Protein AF-A0A7Y6AH83-F1 (afdb_monomer)

Nearest PDB structures (foldseek):
  5dbk-assembly1_B  TM=4.586E-01  e=6.523E-02  Bacillus thuringiensis Bt407
  6hix-assembly1_BE  TM=4.556E-01  e=1.078E-01  Trypanosoma brucei brucei
  4gpk-assembly2_H  TM=5.678E-01  e=6.256E-01  Bacillus thuringiensis serovar thuringiensis
  7som-assembly1_I  TM=4.830E-01  e=4.401E-01  Chlamydomonas reinhardtii
  2yq8-assembly1_A  TM=4.696E-01  e=8.042E-01  Homo sapiens

Radius of gyration: 18.3 Å; Cα contacts (8 Å, |Δi|>4): 350; chains: 1; bounding box: 42×38×53 Å

Solvent-accessible surface area (backbone atoms only — not comparable to full-atom values): 12303 Å² total; per-residue (Å²): 103,47,40,75,46,76,46,78,46,45,31,52,77,78,66,52,72,47,80,44,61,34,73,75,45,68,47,55,78,59,40,34,32,68,86,70,46,73,29,28,50,72,64,62,67,72,67,38,57,48,50,56,39,91,82,42,39,56,27,33,42,79,75,55,44,76,41,90,66,56,69,74,40,45,47,48,28,59,74,64,36,23,60,52,44,72,77,42,78,72,50,66,32,50,35,24,45,44,24,18,54,45,35,53,62,67,64,52,61,40,49,63,30,13,51,24,22,41,51,20,15,54,44,42,70,69,42,96,57,80,67,55,95,92,53,72,52,33,55,56,24,34,54,54,13,39,60,24,42,53,58,33,57,71,72,39,75,81,74,53,78,87,49,41,65,53,42,34,46,45,12,52,40,29,43,74,63,74,35,57,72,63,12,42,55,28,18,51,50,28,34,60,73,26,56,96,38,80,91,32,44,65,58,26,51,50,27,51,37,54,61,76,62,67,67,67,58,55,69,84,87,55,77,82,79,132

pLDDT: mean 92.32, std 9.41, range [40.56, 98.69]

Secondary structure (DSSP, 8-state):
--EEEEEEEE-TTT--EEEEEEEEE---TT-BBTT--B--SSS-GGGGS-EE-TTT--EE-GGGGGSPPPHHHHHHIIIIIHHHHHHSPPPHHHHHHHHHHHHHHTT--HHHHHHHHHHHHHHHHH-SSPPPTTPPPHHHHHHHHHHHHHHHHHHSSSPPGGGHHHHHHHHHHHHHHT-HHHHHHHHHHHHHHTTT-GGGHHHHHHHHHHHHS--SB--TTS----

Sequence (226 aa):
MTRPGTSTLNCPCCGRTFNTRVLYSTNNLGGTTTEFRPVAAGEQPTRYRVHSCPDCGYSGSEADFGKSVPAHVTSLVAERITPLIREQKPSAAQRFEFAAWIAERWNEVPRRVGDCYLQAAWIQDASRSEPSAGERSATDYRRLALNWYIKAVDRELPLPDESLTLVYLIGELHRRTGDPTTAELWFNRTITAADGNPNLAQLASLARQQRDAPEEFIPRTSRQWP

Foldseek 3Di:
DWDKDKDWFQALLPRDIDIAIATPDFDQVVAAWLLRQRATDPDGRLLRQKDADLQQGQIDGRVVRPDHADPQLSCCSNPPVRVVSVVDPDDSLVSLVNHLVSCVSVVHQLQSSLVSLQSSLVSQVPDPDDDDVPDDHSLVSLVRSLVSLVVNQVVCPVDDPVNLSSLLSNLVSCVVNPNLPVSLVSLVVSLVVCPPPPVCVLVNVSSVCCNPPNDGHRDPPDDDDD

Mean predicted aligned error: 4.5 Å

Structure (mmCIF, N/CA/C/O backbone):
data_AF-A0A7Y6AH83-F1
#
_entry.id   AF-A0A7Y6AH83-F1
#
loop_
_atom_site.group_PDB
_atom_site.id
_atom_site.type_symbol
_atom_site.label_atom_id
_atom_site.label_alt_id
_atom_site.label_comp_id
_atom_site.label_asym_id
_atom_site.label_entity_id
_atom_site.label_seq_id
_atom_site.pdbx_PDB_ins_code
_atom_site.Cartn_x
_atom_site.Cartn_y
_atom_site.Cartn_z
_atom_site.occupancy
_atom_site.B_iso_or_equiv
_atom_site.auth_seq_id
_atom_site.auth_comp_id
_atom_site.auth_asym_id
_atom_site.auth_atom_id
_atom_site.pdbx_PDB_model_num
ATOM 1 N N . MET A 1 1 ? -10.225 21.957 -5.950 1.00 75.44 1 MET A N 1
ATOM 2 C CA . MET A 1 1 ? -9.679 21.836 -4.578 1.00 75.44 1 MET A CA 1
ATOM 3 C C . MET A 1 1 ? -10.281 20.609 -3.919 1.00 75.44 1 MET A C 1
ATOM 5 O O . MET A 1 1 ? -11.433 20.305 -4.206 1.00 75.44 1 MET A O 1
ATOM 9 N N . THR A 1 2 ? -9.520 19.913 -3.076 1.00 82.19 2 THR A N 1
ATOM 10 C CA . THR A 1 2 ? -9.999 18.756 -2.301 1.00 82.19 2 THR A CA 1
ATOM 11 C C . THR A 1 2 ? -11.057 19.189 -1.288 1.00 82.19 2 THR A C 1
ATOM 13 O O . THR A 1 2 ? -10.821 20.121 -0.524 1.00 82.19 2 THR A O 1
ATOM 16 N N . ARG A 1 3 ? -12.225 18.534 -1.296 1.00 84.94 3 ARG A N 1
ATOM 17 C CA . ARG A 1 3 ? -13.338 18.796 -0.375 1.00 84.94 3 ARG A CA 1
ATOM 18 C C . ARG A 1 3 ? -13.611 17.558 0.484 1.00 84.94 3 ARG A C 1
ATOM 20 O O . ARG A 1 3 ? -14.222 16.602 -0.003 1.00 84.94 3 ARG A O 1
ATOM 27 N N . PRO A 1 4 ? -13.148 17.549 1.741 1.00 85.00 4 PRO A N 1
ATOM 28 C CA . PRO A 1 4 ? -13.483 16.496 2.687 1.00 85.00 4 PRO A CA 1
ATOM 29 C C . PRO A 1 4 ? -14.903 16.679 3.239 1.00 85.00 4 PRO A C 1
ATOM 31 O O . PRO A 1 4 ? -15.344 17.800 3.485 1.00 85.00 4 PRO A O 1
ATOM 34 N N . GLY A 1 5 ? -15.586 15.563 3.462 1.00 89.81 5 GLY A N 1
ATOM 35 C CA . GLY A 1 5 ? -16.882 15.461 4.122 1.00 89.81 5 GLY A CA 1
ATOM 36 C C . GLY A 1 5 ? -16.813 14.625 5.397 1.00 89.81 5 GLY A C 1
ATOM 37 O O . GLY A 1 5 ? -15.722 14.315 5.888 1.00 89.81 5 GLY A O 1
ATOM 38 N N . THR A 1 6 ? -17.979 14.223 5.899 1.00 92.50 6 THR A N 1
ATOM 39 C CA . THR A 1 6 ? -18.120 13.341 7.065 1.00 92.50 6 THR A CA 1
ATOM 40 C C . THR A 1 6 ? -19.065 12.198 6.713 1.00 92.50 6 THR A C 1
ATOM 42 O O . THR A 1 6 ? -20.109 12.440 6.120 1.00 92.50 6 THR A O 1
ATOM 45 N N . SER A 1 7 ? -18.707 10.974 7.095 1.00 93.38 7 SER A N 1
ATOM 46 C CA . SER A 1 7 ? -19.560 9.783 7.005 1.00 93.38 7 SER A CA 1
ATOM 47 C C . SER A 1 7 ? -19.631 9.108 8.375 1.00 93.38 7 SER A C 1
ATOM 49 O O . SER A 1 7 ? -18.716 9.256 9.195 1.00 93.38 7 SER A O 1
ATOM 51 N N . THR A 1 8 ? -20.716 8.384 8.634 1.00 97.06 8 THR A N 1
ATOM 52 C CA . THR A 1 8 ? -20.901 7.591 9.852 1.00 97.06 8 THR A CA 1
ATOM 53 C C . THR A 1 8 ? -20.707 6.122 9.508 1.00 97.06 8 THR A C 1
ATOM 55 O O . THR A 1 8 ? -21.412 5.588 8.659 1.00 97.06 8 THR A O 1
ATOM 58 N N . LEU A 1 9 ? -19.766 5.465 10.185 1.00 97.00 9 LEU A N 1
ATOM 59 C CA . LEU A 1 9 ? -19.448 4.053 9.983 1.00 97.00 9 LEU A CA 1
ATOM 60 C C . LEU A 1 9 ? -19.749 3.250 11.241 1.00 97.00 9 LEU A C 1
ATOM 62 O O . LEU A 1 9 ? -19.571 3.734 12.361 1.00 97.00 9 LEU A O 1
ATOM 66 N N . ASN A 1 10 ? -20.155 1.998 11.047 1.00 97.81 10 ASN A N 1
ATOM 67 C CA . ASN A 1 10 ? -20.251 1.012 12.113 1.00 97.81 10 ASN A CA 1
ATOM 68 C C . ASN A 1 10 ? -19.060 0.056 12.015 1.00 97.81 10 ASN A C 1
ATOM 70 O O . ASN A 1 10 ? -18.811 -0.522 10.963 1.00 97.81 10 ASN A O 1
ATOM 74 N N . CYS A 1 11 ? -18.287 -0.079 13.090 1.00 97.69 11 CYS A N 1
ATOM 75 C CA . CYS A 1 11 ? -17.134 -0.962 13.113 1.00 97.69 11 CYS A CA 1
ATOM 76 C C . CYS A 1 11 ? -17.576 -2.431 13.096 1.00 97.69 11 CYS A C 1
ATOM 78 O O . CYS A 1 11 ? -18.176 -2.887 14.071 1.00 97.69 11 CYS A O 1
ATOM 80 N N . PRO A 1 12 ? -17.189 -3.220 12.083 1.00 96.69 12 PRO A N 1
ATOM 81 C CA . PRO A 1 12 ? -17.601 -4.617 12.006 1.00 96.69 12 PRO A CA 1
ATOM 82 C C . PRO A 1 12 ? -16.838 -5.530 12.984 1.00 96.69 12 PRO A C 1
ATOM 84 O O . PRO A 1 12 ? -17.181 -6.698 13.130 1.00 96.69 12 PRO A O 1
ATOM 87 N N . CYS A 1 13 ? -15.807 -5.011 13.663 1.00 96.12 13 CYS A N 1
ATOM 88 C CA . CYS A 1 13 ? -15.030 -5.750 14.657 1.00 96.12 13 CYS A CA 1
ATOM 89 C C . CYS A 1 13 ? -15.599 -5.623 16.081 1.00 96.12 13 CYS A C 1
ATOM 91 O O . CYS A 1 13 ? -15.581 -6.596 16.826 1.00 96.12 13 CYS A O 1
ATOM 93 N N . CYS A 1 14 ? -16.066 -4.435 16.485 1.00 96.25 14 CYS A N 1
ATOM 94 C CA . CYS A 1 14 ? -16.530 -4.185 17.859 1.00 96.25 14 CYS A CA 1
ATOM 95 C C . CYS A 1 14 ? -17.931 -3.558 17.962 1.00 96.25 14 CYS A C 1
ATOM 97 O O . CYS A 1 14 ? -18.388 -3.278 19.066 1.00 96.25 14 CYS A O 1
ATOM 99 N N . GLY A 1 15 ? -18.605 -3.290 16.839 1.00 96.25 15 GLY A N 1
ATOM 100 C CA . GLY A 1 15 ? -19.949 -2.697 16.796 1.00 96.25 15 GLY A CA 1
ATOM 101 C C . GLY A 1 15 ? -20.012 -1.197 17.108 1.00 96.25 15 GLY A C 1
ATOM 102 O O . GLY A 1 15 ? -21.097 -0.614 17.154 1.00 96.25 15 GLY A O 1
ATOM 103 N N . ARG A 1 16 ? -18.868 -0.538 17.339 1.00 97.06 16 ARG A N 1
ATOM 104 C CA . ARG A 1 16 ? -18.839 0.903 17.608 1.00 97.06 16 ARG A CA 1
ATOM 105 C C . ARG A 1 16 ? -19.264 1.685 16.370 1.00 97.06 16 ARG A C 1
ATOM 107 O O . ARG A 1 16 ? -18.606 1.612 15.334 1.00 97.06 16 ARG A O 1
ATOM 114 N N . THR A 1 17 ? -20.273 2.536 16.523 1.00 97.88 17 THR A N 1
ATOM 115 C CA . THR A 1 17 ? -20.602 3.572 15.536 1.00 97.88 17 THR A CA 1
ATOM 116 C C . THR A 1 17 ? -19.756 4.826 15.773 1.00 97.88 17 THR A C 1
ATOM 118 O O . THR A 1 17 ? -19.620 5.289 16.912 1.00 97.88 17 THR A O 1
ATOM 121 N N . PHE A 1 18 ? -19.158 5.373 14.713 1.00 97.12 18 PHE A N 1
ATOM 122 C CA . PHE A 1 18 ? -18.297 6.554 14.786 1.00 97.12 18 PHE A CA 1
ATOM 123 C C . PHE A 1 18 ? -18.338 7.390 13.500 1.00 97.12 18 PHE A C 1
ATOM 125 O O . PHE A 1 18 ? -18.627 6.891 12.416 1.00 97.12 18 PHE A O 1
ATOM 132 N N . ASN A 1 19 ? -18.008 8.678 13.628 1.00 96.38 19 ASN A N 1
ATOM 133 C CA . ASN A 1 19 ? -17.890 9.590 12.493 1.00 96.38 19 ASN A CA 1
ATOM 134 C C . ASN A 1 19 ? -16.449 9.622 11.978 1.00 96.38 19 ASN A C 1
ATOM 136 O O . ASN A 1 19 ? -15.501 9.738 12.757 1.00 96.38 19 ASN A O 1
ATOM 140 N N . THR A 1 20 ? -16.288 9.571 10.661 1.00 94.38 20 THR A N 1
ATOM 141 C CA . THR A 1 20 ? -14.997 9.655 9.975 1.00 94.38 20 THR A CA 1
ATOM 142 C C . THR A 1 20 ? -15.037 10.717 8.884 1.00 94.38 20 THR A C 1
ATOM 144 O O . THR A 1 20 ? -16.104 11.082 8.393 1.00 94.38 20 THR A O 1
ATOM 147 N N . ARG A 1 21 ? -13.864 11.215 8.484 1.00 92.62 21 ARG A N 1
ATOM 148 C CA . ARG A 1 21 ? -13.757 12.112 7.330 1.00 92.62 21 ARG A CA 1
ATOM 149 C C . ARG A 1 21 ? -13.642 11.285 6.059 1.00 92.62 21 ARG A C 1
ATOM 151 O O . ARG A 1 21 ? -12.801 10.391 5.988 1.00 92.62 21 ARG A O 1
ATOM 158 N N . VAL A 1 22 ? -14.452 11.633 5.071 1.00 90.62 22 VAL A N 1
ATOM 159 C CA . VAL A 1 22 ? -14.460 11.027 3.733 1.00 90.62 22 VAL A CA 1
ATOM 160 C C . VAL A 1 22 ? -14.119 12.073 2.685 1.00 90.62 22 VAL A C 1
ATOM 162 O O . VAL A 1 22 ? -14.063 13.270 2.975 1.00 90.62 22 VAL A O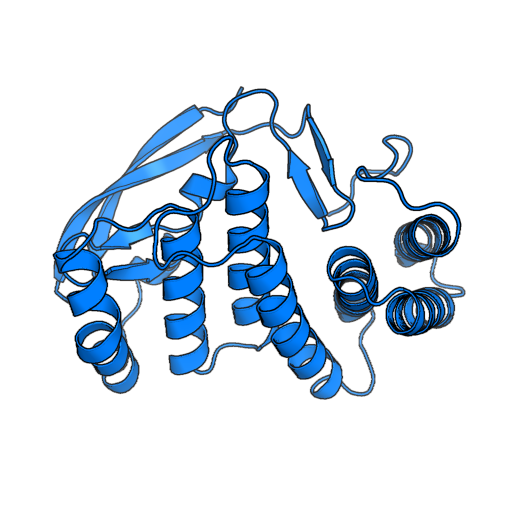 1
ATOM 165 N N . LEU A 1 23 ? -13.876 11.632 1.459 1.00 87.81 23 LEU A N 1
ATOM 166 C CA . LEU A 1 23 ? -13.582 12.509 0.340 1.00 87.81 23 LEU A CA 1
ATOM 167 C C . LEU A 1 23 ? -14.827 12.673 -0.539 1.00 87.81 23 LEU A C 1
ATOM 169 O O . LEU A 1 23 ? -15.268 11.702 -1.138 1.00 87.81 23 LEU A O 1
ATOM 173 N N . TYR A 1 24 ? -15.369 13.888 -0.660 1.00 84.38 24 TYR A N 1
ATOM 174 C CA . TYR A 1 24 ? -16.469 14.155 -1.601 1.00 84.38 24 TYR A CA 1
ATOM 175 C C . TYR A 1 24 ? -15.961 14.479 -3.001 1.00 84.38 24 TYR A C 1
ATOM 177 O O . TYR A 1 24 ? -16.548 14.066 -3.995 1.00 84.38 24 TYR A O 1
ATOM 185 N N . SER A 1 25 ? -14.862 15.226 -3.093 1.00 84.06 25 SER A N 1
ATOM 186 C CA . SER A 1 25 ? -14.193 15.479 -4.366 1.00 84.06 25 SER A CA 1
ATOM 187 C C . SER A 1 25 ? -12.725 15.835 -4.172 1.00 84.06 25 SER A C 1
ATOM 189 O O . SER A 1 25 ? -12.313 16.352 -3.129 1.00 84.06 25 SER A O 1
ATOM 191 N N . THR A 1 26 ? -11.912 15.564 -5.191 1.00 87.06 26 THR A N 1
ATOM 192 C CA . THR A 1 26 ? -10.500 15.953 -5.237 1.00 87.06 26 THR A CA 1
ATOM 193 C C . THR A 1 26 ? -10.103 16.437 -6.628 1.00 87.06 26 THR A C 1
ATOM 195 O O . THR A 1 26 ? -10.949 16.652 -7.491 1.00 87.06 26 THR A O 1
ATOM 198 N N . ASN A 1 27 ? -8.819 16.714 -6.812 1.00 87.31 27 ASN A N 1
ATOM 199 C CA . ASN A 1 27 ? -8.219 17.138 -8.064 1.00 87.31 27 ASN A CA 1
ATOM 200 C C . ASN A 1 27 ? -6.822 16.518 -8.179 1.00 87.31 27 ASN A C 1
ATOM 202 O O . ASN A 1 27 ? -6.214 16.243 -7.151 1.00 87.31 27 ASN A O 1
ATOM 206 N N . ASN A 1 28 ? -6.293 16.401 -9.397 1.00 84.50 28 ASN A N 1
ATOM 207 C CA . ASN A 1 28 ? -4.931 15.909 -9.654 1.00 84.50 28 ASN A CA 1
ATOM 208 C C . ASN A 1 28 ? -4.033 17.027 -10.216 1.00 84.50 28 ASN A C 1
ATOM 210 O O . ASN A 1 28 ? -3.179 16.798 -11.070 1.00 84.50 28 ASN A O 1
ATOM 214 N N . LEU A 1 29 ? -4.270 18.281 -9.805 1.00 87.88 29 LEU A N 1
ATOM 215 C CA . LEU A 1 29 ? -3.576 19.444 -10.379 1.00 87.88 29 LEU A CA 1
ATOM 216 C C . LEU A 1 29 ? -2.087 19.507 -10.006 1.00 87.88 29 LEU A C 1
ATOM 218 O O . LEU A 1 29 ? -1.340 20.203 -10.687 1.00 87.88 29 LEU A O 1
ATOM 222 N N . GLY A 1 30 ? -1.660 18.783 -8.967 1.00 87.62 30 GLY A N 1
ATOM 223 C CA . GLY A 1 30 ? -0.255 18.627 -8.585 1.00 87.62 30 GLY A CA 1
ATOM 224 C C . GLY A 1 30 ? 0.497 17.571 -9.401 1.00 87.62 30 GLY A C 1
ATOM 225 O O . GLY A 1 30 ? 1.673 17.350 -9.142 1.00 87.62 30 GLY A O 1
ATOM 226 N N . GLY A 1 31 ? -0.156 16.932 -10.378 1.00 91.62 31 GLY A N 1
ATOM 227 C CA . GLY A 1 31 ? 0.438 15.887 -11.208 1.00 91.62 31 GLY A CA 1
ATOM 228 C C . GLY A 1 31 ? 0.343 14.497 -10.584 1.00 91.62 31 GLY A C 1
ATOM 229 O O . GLY A 1 31 ? -0.399 14.274 -9.626 1.00 91.62 31 GLY A O 1
ATOM 230 N N . THR A 1 32 ? 1.098 13.563 -11.156 1.00 93.75 32 THR A N 1
ATOM 231 C CA . THR A 1 32 ? 1.184 12.173 -10.699 1.00 93.75 32 THR A CA 1
ATOM 232 C C . THR A 1 32 ? 2.652 11.833 -10.489 1.00 93.75 32 THR A C 1
ATOM 234 O O . THR A 1 32 ? 3.462 12.082 -11.385 1.00 93.75 32 THR A O 1
ATOM 237 N N . THR A 1 33 ? 3.008 11.307 -9.317 1.00 95.44 33 THR A N 1
ATOM 238 C CA . THR A 1 33 ? 4.387 10.869 -9.058 1.00 95.44 33 THR A CA 1
ATOM 239 C C . THR A 1 33 ? 4.691 9.571 -9.795 1.00 95.44 33 THR A C 1
ATOM 241 O O . THR A 1 33 ? 3.792 8.874 -10.268 1.00 95.44 33 THR A O 1
ATOM 244 N N . THR A 1 34 ? 5.962 9.206 -9.858 1.00 96.62 34 THR A N 1
ATOM 245 C CA . THR A 1 34 ? 6.445 7.981 -10.512 1.00 96.62 34 THR A CA 1
ATOM 246 C C . THR A 1 34 ? 6.105 6.704 -9.756 1.00 96.62 34 THR A C 1
ATOM 248 O O . THR A 1 34 ? 6.235 5.627 -10.322 1.00 96.62 34 THR A O 1
ATOM 251 N N . GLU A 1 35 ? 5.572 6.820 -8.536 1.00 96.31 35 GLU A N 1
ATOM 252 C CA . GLU A 1 35 ? 4.905 5.737 -7.800 1.00 96.31 35 GLU A CA 1
ATOM 253 C C . GLU A 1 35 ? 3.399 5.644 -8.133 1.00 96.31 35 GLU A C 1
ATOM 255 O O . GLU A 1 35 ? 2.658 4.947 -7.450 1.00 96.31 35 GLU A O 1
ATOM 260 N N . PHE A 1 36 ? 2.921 6.368 -9.152 1.00 95.38 36 PHE A N 1
ATOM 261 C CA . PHE A 1 36 ? 1.505 6.503 -9.527 1.00 95.38 36 PHE A CA 1
ATOM 262 C C . PHE A 1 36 ? 0.622 7.166 -8.464 1.00 95.38 36 PHE A C 1
ATOM 264 O O . PHE A 1 36 ? -0.596 6.982 -8.434 1.00 95.38 36 PHE A O 1
ATOM 271 N N . ARG A 1 37 ? 1.211 7.993 -7.596 1.00 94.06 37 ARG A N 1
ATOM 272 C CA . ARG A 1 37 ? 0.448 8.781 -6.629 1.00 94.06 37 ARG A CA 1
ATOM 273 C C . ARG A 1 37 ? -0.144 10.020 -7.309 1.00 94.06 37 ARG A C 1
ATOM 275 O O . ARG A 1 37 ? 0.628 10.901 -7.693 1.00 94.06 37 ARG A O 1
ATOM 282 N N . PRO A 1 38 ? -1.476 10.188 -7.369 1.00 91.06 38 PRO A N 1
ATOM 283 C CA . PRO A 1 38 ? -2.060 11.468 -7.745 1.00 91.06 38 PRO A CA 1
ATOM 284 C C . PRO A 1 38 ? -1.820 12.505 -6.640 1.00 91.06 38 PRO A C 1
ATOM 286 O O . PRO A 1 38 ? -2.091 12.258 -5.459 1.00 91.06 38 PRO A O 1
ATOM 289 N N . VAL A 1 39 ? -1.329 13.682 -7.022 1.00 92.06 39 VAL A N 1
ATOM 290 C CA . VAL A 1 39 ? -1.067 14.802 -6.116 1.00 92.06 39 VAL A CA 1
ATOM 291 C C . VAL A 1 39 ? -2.111 15.886 -6.349 1.00 92.06 39 VAL A C 1
ATOM 293 O O . VAL A 1 39 ? -2.265 16.430 -7.445 1.00 92.06 39 VAL A O 1
ATOM 296 N N . ALA A 1 40 ? -2.837 16.227 -5.289 1.00 89.94 40 ALA A N 1
ATOM 297 C CA . ALA A 1 40 ? -3.799 17.317 -5.339 1.00 89.94 40 ALA A CA 1
ATOM 298 C C . ALA A 1 40 ? -3.110 18.670 -5.152 1.00 89.94 40 ALA A C 1
ATOM 300 O O . ALA A 1 40 ? -2.178 18.798 -4.357 1.00 89.94 40 ALA A O 1
ATOM 301 N N . ALA A 1 41 ? -3.631 19.711 -5.804 1.00 86.12 41 ALA A N 1
ATOM 302 C CA . ALA A 1 41 ? -3.384 21.071 -5.346 1.00 86.12 41 ALA A CA 1
ATOM 303 C C . ALA A 1 41 ? -4.139 21.288 -4.023 1.00 86.12 41 ALA A C 1
ATOM 305 O O . ALA A 1 41 ? -5.377 21.222 -3.983 1.00 86.12 41 ALA A O 1
ATOM 306 N N . GLY A 1 42 ? -3.384 21.525 -2.947 1.00 85.25 42 GLY A N 1
ATOM 307 C CA . GLY A 1 42 ? -3.892 21.698 -1.585 1.00 85.25 42 GLY A CA 1
ATOM 308 C C . GLY A 1 42 ? -3.874 20.405 -0.762 1.00 85.25 42 GLY A C 1
ATOM 309 O O . GLY A 1 42 ? -2.887 19.668 -0.762 1.00 85.25 42 GLY A O 1
ATOM 310 N N . GLU A 1 43 ? -4.956 20.151 -0.019 1.00 86.19 43 GLU A N 1
ATOM 311 C CA . GLU A 1 43 ? -5.053 18.991 0.872 1.00 86.19 43 GLU A CA 1
ATOM 312 C C . GLU A 1 43 ? -5.026 17.666 0.094 1.00 86.19 43 GLU A C 1
ATOM 314 O O . GLU A 1 43 ? -5.770 17.473 -0.873 1.00 86.19 43 GLU A O 1
ATOM 319 N N . GLN A 1 44 ? -4.164 16.746 0.534 1.00 90.31 44 GLN A N 1
ATOM 320 C CA . GLN A 1 44 ? -3.940 15.467 -0.135 1.00 90.31 44 GLN A CA 1
ATOM 321 C C . GLN A 1 44 ? -5.068 14.470 0.179 1.00 90.31 44 GLN A C 1
ATOM 323 O O . GLN A 1 44 ? -5.322 14.205 1.357 1.00 90.31 44 GLN A O 1
ATOM 328 N N . PRO A 1 45 ? -5.721 13.871 -0.835 1.00 90.06 45 PRO A N 1
ATOM 329 C CA . PRO A 1 45 ? -6.882 13.000 -0.637 1.00 90.06 45 PRO A CA 1
ATOM 330 C C . PRO A 1 45 ? -6.540 11.661 0.029 1.00 90.06 45 PRO A C 1
ATOM 332 O O . PRO A 1 45 ? -7.388 11.088 0.711 1.00 90.06 45 PRO A O 1
ATOM 335 N N . THR A 1 46 ? -5.306 11.169 -0.128 1.00 91.62 46 THR A N 1
ATOM 336 C CA . THR A 1 46 ? -4.866 9.843 0.344 1.00 91.62 46 THR A CA 1
ATOM 337 C C . THR A 1 46 ? -5.185 9.603 1.820 1.00 91.62 46 THR A C 1
ATOM 339 O O . THR A 1 46 ? -5.622 8.516 2.185 1.00 91.62 46 THR A O 1
ATOM 342 N N . ARG A 1 47 ? -5.072 10.636 2.666 1.00 90.62 47 ARG A N 1
ATOM 343 C CA . ARG A 1 47 ? -5.308 10.544 4.119 1.00 90.62 47 ARG A CA 1
ATOM 344 C C . ARG A 1 47 ? -6.746 10.186 4.516 1.00 90.62 47 ARG A C 1
ATOM 346 O O . ARG A 1 47 ? -6.988 9.895 5.685 1.00 90.62 47 ARG A O 1
ATOM 353 N N . TYR A 1 48 ? -7.684 10.259 3.573 1.00 91.81 48 TYR A N 1
ATOM 354 C CA . TYR A 1 48 ? -9.107 9.985 3.778 1.00 91.81 48 TYR A CA 1
ATOM 355 C C . TYR A 1 48 ? -9.562 8.646 3.203 1.00 91.81 48 TYR A C 1
ATOM 357 O O . TYR A 1 48 ? -10.732 8.313 3.342 1.00 91.81 48 TYR A O 1
ATOM 365 N N . ARG A 1 49 ? -8.673 7.887 2.548 1.00 92.81 49 ARG A N 1
ATOM 366 C CA . ARG A 1 49 ? -9.038 6.614 1.902 1.00 92.81 49 ARG A CA 1
ATOM 367 C C . ARG A 1 49 ? -9.156 5.444 2.879 1.00 92.81 49 ARG A C 1
ATOM 369 O O . ARG A 1 49 ? -9.783 4.447 2.542 1.00 92.81 49 ARG A O 1
ATOM 376 N N . VAL A 1 50 ? -8.538 5.558 4.056 1.00 96.50 50 VAL A N 1
ATOM 377 C CA . VAL A 1 50 ? -8.603 4.553 5.121 1.00 96.50 50 VAL A CA 1
ATOM 378 C C . VAL A 1 50 ? -9.180 5.178 6.383 1.00 96.50 50 VAL A C 1
ATOM 380 O O . VAL A 1 50 ? -8.769 6.257 6.824 1.00 96.50 50 VAL A O 1
ATOM 383 N N . HIS A 1 51 ? -10.133 4.470 6.973 1.00 96.44 51 HIS A N 1
ATOM 384 C CA . HIS A 1 51 ? -10.797 4.825 8.216 1.00 96.44 51 HIS A CA 1
ATOM 385 C C . HIS A 1 51 ? -10.397 3.835 9.297 1.00 96.44 51 HIS A C 1
ATOM 387 O O . HIS A 1 51 ? -10.173 2.666 9.001 1.00 96.44 51 HIS A O 1
ATOM 393 N N . SER A 1 52 ? -10.347 4.301 10.542 1.00 97.44 52 SER A N 1
ATOM 394 C CA . SER A 1 52 ? -10.014 3.466 11.694 1.00 97.44 52 SER A CA 1
ATOM 395 C C . SER A 1 52 ? -11.049 3.657 12.784 1.00 97.44 52 SER A C 1
ATOM 397 O O . SER A 1 52 ? -11.373 4.794 13.135 1.00 97.44 52 SER A O 1
ATOM 399 N N . CYS A 1 53 ? -11.547 2.551 13.331 1.00 97.75 53 CYS A N 1
ATOM 400 C CA . CYS A 1 53 ? -12.399 2.583 14.508 1.00 97.75 53 CYS A CA 1
ATOM 401 C C . CYS A 1 53 ? -11.625 3.195 15.690 1.00 97.75 53 CYS A C 1
ATOM 403 O O . CYS A 1 53 ? -10.531 2.715 15.990 1.00 97.75 53 CYS A O 1
ATOM 405 N N . PRO A 1 54 ? -12.168 4.207 16.388 1.00 97.00 54 PRO A N 1
ATOM 406 C CA . PRO A 1 54 ? -11.480 4.827 17.519 1.00 97.00 54 PRO A CA 1
ATOM 407 C C . PRO A 1 54 ? -11.388 3.922 18.758 1.00 97.00 54 PRO A C 1
ATOM 409 O O . PRO A 1 54 ? -10.574 4.208 19.627 1.00 97.00 54 PRO A O 1
ATOM 412 N N . ASP A 1 55 ? -12.187 2.852 18.840 1.00 97.00 55 ASP A N 1
ATOM 413 C CA . ASP A 1 55 ? -12.253 1.988 20.028 1.00 97.00 55 ASP A CA 1
ATOM 414 C C . ASP A 1 55 ? -11.341 0.754 19.925 1.00 97.00 55 ASP A C 1
ATOM 416 O O . ASP A 1 55 ? -10.674 0.402 20.896 1.00 97.00 55 ASP A O 1
ATOM 420 N N . CYS A 1 56 ? -11.311 0.084 18.764 1.00 97.75 56 CYS A N 1
ATOM 421 C CA . CYS A 1 56 ? -10.502 -1.130 18.548 1.00 97.75 56 CYS A CA 1
ATOM 422 C C . CYS A 1 56 ? -9.405 -0.978 17.482 1.00 97.75 56 CYS A C 1
ATOM 424 O O . CYS A 1 56 ? -8.534 -1.830 17.354 1.00 97.75 56 CYS A O 1
ATOM 426 N N . GLY A 1 57 ? -9.437 0.091 16.682 1.00 97.94 57 GLY A N 1
ATOM 427 C CA . GLY A 1 57 ? -8.419 0.350 15.664 1.00 97.94 57 GLY A CA 1
ATOM 428 C C . GLY A 1 57 ? -8.569 -0.457 14.375 1.00 97.94 57 GLY A C 1
ATOM 429 O O . GLY A 1 57 ? -7.728 -0.308 13.487 1.00 97.94 57 GLY A O 1
ATOM 430 N N . TYR A 1 58 ? -9.644 -1.247 14.212 1.00 98.31 58 TYR A N 1
ATOM 431 C CA . TYR A 1 58 ? -9.978 -1.862 12.920 1.00 98.31 58 TYR A CA 1
ATOM 432 C C . TYR A 1 58 ? -9.921 -0.807 11.814 1.00 98.31 58 TYR A C 1
ATOM 434 O O . TYR A 1 58 ? -10.589 0.227 11.919 1.00 98.31 58 TYR A O 1
ATOM 442 N N . SER A 1 59 ? -9.096 -1.059 10.800 1.00 98.19 59 SER A N 1
ATOM 443 C CA . SER A 1 59 ? -8.746 -0.095 9.763 1.00 98.19 59 SER A CA 1
ATOM 444 C C . SER A 1 59 ? -8.981 -0.669 8.371 1.00 98.19 59 SER A C 1
ATOM 446 O O . SER A 1 59 ? -8.556 -1.784 8.084 1.00 98.19 59 SER A O 1
ATOM 448 N N . GLY A 1 60 ? -9.634 0.103 7.505 1.00 96.88 60 GLY A N 1
ATOM 449 C CA . GLY A 1 60 ? -9.992 -0.325 6.153 1.00 96.88 60 GLY A CA 1
ATOM 450 C C . GLY A 1 60 ? -10.583 0.805 5.312 1.00 96.88 60 GLY A C 1
ATOM 451 O O . GLY A 1 60 ? -10.713 1.941 5.776 1.00 96.88 60 GLY A O 1
ATOM 452 N N . SER A 1 61 ? -10.921 0.497 4.063 1.00 94.94 61 SER A N 1
ATOM 453 C CA . SER A 1 61 ? -11.713 1.383 3.204 1.00 94.94 61 SER A CA 1
ATOM 454 C C . SER A 1 61 ? -13.159 1.467 3.697 1.00 94.94 61 SER A C 1
ATOM 456 O O . SER A 1 61 ? -13.595 0.627 4.478 1.00 94.94 61 SER A O 1
ATOM 458 N N . GLU A 1 62 ? -13.934 2.444 3.224 1.00 93.44 62 GLU A N 1
ATOM 459 C CA . GLU A 1 62 ? -15.358 2.570 3.577 1.00 93.44 62 GLU A CA 1
ATOM 460 C C . GLU A 1 62 ? -16.148 1.272 3.323 1.00 93.44 62 GLU A C 1
ATOM 462 O O . GLU A 1 62 ? -16.931 0.847 4.170 1.00 93.44 62 GLU A O 1
ATOM 467 N N . ALA A 1 63 ? -15.859 0.578 2.216 1.00 92.56 63 ALA A N 1
ATOM 468 C CA . ALA A 1 63 ? -16.497 -0.690 1.863 1.00 92.56 63 ALA A CA 1
ATOM 469 C C . ALA A 1 63 ? -16.194 -1.832 2.852 1.00 92.56 63 ALA A C 1
ATOM 471 O O . ALA A 1 63 ? -16.980 -2.773 2.967 1.00 92.56 63 ALA A O 1
ATOM 472 N N . ASP A 1 64 ? -15.079 -1.767 3.583 1.00 94.31 64 ASP A N 1
ATOM 473 C CA . ASP A 1 64 ? -14.698 -2.805 4.545 1.00 94.31 64 ASP A CA 1
ATOM 474 C C . ASP A 1 64 ? -15.542 -2.743 5.828 1.00 94.31 64 ASP A C 1
ATOM 476 O O . ASP A 1 64 ? -15.728 -3.759 6.493 1.00 94.31 64 ASP A O 1
ATOM 480 N N . PHE A 1 65 ? -16.145 -1.589 6.137 1.00 94.44 65 PHE A N 1
ATOM 481 C CA . PHE A 1 65 ? -17.020 -1.416 7.305 1.00 94.44 65 PHE A CA 1
ATOM 482 C C . PHE A 1 65 ? -18.428 -2.007 7.116 1.00 94.44 65 PHE A C 1
ATOM 484 O O . PHE A 1 65 ? -19.187 -2.090 8.077 1.00 94.44 65 PHE A O 1
ATOM 491 N N . GLY A 1 66 ? -18.772 -2.460 5.906 1.00 87.44 66 GLY A N 1
ATOM 492 C CA . GLY A 1 66 ? -20.018 -3.183 5.623 1.00 87.44 66 GLY A CA 1
ATOM 493 C C . GLY A 1 66 ? -19.895 -4.711 5.665 1.00 87.44 66 GLY A C 1
ATOM 494 O O . GLY A 1 66 ? -20.877 -5.404 5.408 1.00 87.44 66 GLY A O 1
ATOM 495 N N . LYS A 1 67 ? -18.701 -5.256 5.935 1.00 86.00 67 LYS A N 1
ATOM 496 C CA . LYS A 1 67 ? -18.415 -6.698 5.846 1.00 86.00 67 LYS A CA 1
ATOM 497 C C . LYS A 1 67 ? -18.499 -7.383 7.209 1.00 86.00 67 LYS A C 1
ATOM 499 O O . LYS A 1 67 ? -18.195 -6.786 8.235 1.00 86.00 67 LYS A O 1
ATOM 504 N N . SER A 1 68 ? -18.830 -8.674 7.215 1.00 92.69 68 SER A N 1
ATOM 505 C CA . SER A 1 68 ? -18.599 -9.529 8.387 1.00 92.69 68 SER A CA 1
ATOM 506 C C . SER A 1 68 ? -17.104 -9.838 8.514 1.00 92.69 68 SER A C 1
ATOM 508 O O . SER A 1 68 ? -16.461 -10.166 7.516 1.00 92.69 68 SER A O 1
ATOM 510 N N . VAL A 1 69 ? -16.551 -9.722 9.725 1.00 94.94 69 VAL A N 1
ATOM 511 C CA . VAL A 1 69 ? -15.120 -9.931 9.995 1.00 94.94 69 VAL A CA 1
ATOM 512 C C . VAL A 1 69 ? -14.893 -11.308 10.626 1.00 94.94 69 VAL A C 1
ATOM 514 O O . VAL A 1 69 ? -15.474 -11.592 11.675 1.00 94.94 69 VAL A O 1
ATOM 517 N N . PRO A 1 70 ? -14.034 -12.167 10.044 1.00 96.06 70 PRO A N 1
ATOM 518 C CA . PRO A 1 70 ? -13.692 -13.459 10.630 1.00 96.06 70 PRO A CA 1
ATOM 519 C C . PRO A 1 70 ? -13.002 -13.340 11.996 1.00 96.06 70 PRO A C 1
ATOM 521 O O . PRO A 1 70 ? -12.199 -12.434 12.224 1.00 96.06 70 PRO A O 1
ATOM 524 N N . ALA A 1 71 ? -13.211 -14.335 12.864 1.00 96.38 71 ALA A N 1
ATOM 525 C CA . ALA A 1 71 ? -12.658 -14.353 14.224 1.00 96.38 71 ALA A CA 1
ATOM 526 C C . ALA A 1 71 ? -11.125 -14.183 14.272 1.00 96.38 71 ALA A C 1
ATOM 528 O O . ALA A 1 71 ? -10.591 -13.464 15.112 1.00 96.38 71 ALA A O 1
ATOM 529 N N . HIS A 1 72 ? -10.392 -14.791 13.333 1.00 97.00 72 HIS A N 1
ATOM 530 C CA . HIS A 1 72 ? -8.930 -14.682 13.297 1.00 97.00 72 HIS A CA 1
ATOM 531 C C . HIS A 1 72 ? -8.435 -13.263 12.959 1.00 97.00 72 HIS A C 1
ATOM 533 O O . HIS A 1 72 ? -7.310 -12.916 13.329 1.00 97.00 72 HIS A O 1
ATOM 539 N N . VAL A 1 73 ? -9.250 -12.448 12.279 1.00 97.88 73 VAL A N 1
ATOM 540 C CA . VAL A 1 73 ? -8.975 -11.028 12.014 1.00 97.88 73 VAL A CA 1
ATOM 541 C C . VAL A 1 73 ? -9.340 -10.188 13.233 1.00 97.88 73 VAL A C 1
ATOM 543 O O . VAL A 1 73 ? -8.546 -9.342 13.637 1.00 97.88 73 VAL A O 1
ATOM 546 N N . THR A 1 74 ? -10.489 -10.444 13.871 1.00 97.12 74 THR A N 1
ATOM 547 C CA . THR A 1 74 ? -10.856 -9.733 15.108 1.00 97.12 74 THR A CA 1
ATOM 548 C C . THR A 1 74 ? -9.834 -9.969 16.223 1.00 97.12 74 THR A C 1
ATOM 550 O O . THR A 1 74 ? -9.501 -9.028 16.938 1.00 97.12 74 THR A O 1
ATOM 553 N N . SER A 1 75 ? -9.265 -11.178 16.329 1.00 97.94 75 SER A N 1
ATOM 554 C CA . SER A 1 75 ? -8.174 -11.478 17.269 1.00 97.94 75 SER A CA 1
ATOM 555 C C . SER A 1 75 ? -6.929 -10.633 17.002 1.00 97.94 75 SER A C 1
ATOM 557 O O . SER A 1 75 ? -6.418 -10.013 17.927 1.00 97.94 75 SER A O 1
ATOM 559 N N . LEU A 1 76 ? -6.486 -10.505 15.741 1.00 98.38 76 LEU A N 1
ATOM 560 C CA . LEU A 1 76 ? -5.364 -9.619 15.394 1.00 98.38 76 LEU A CA 1
ATOM 561 C C . LEU A 1 76 ? -5.638 -8.176 15.841 1.00 98.38 76 LEU A C 1
ATOM 563 O O . LEU A 1 76 ? -4.758 -7.518 16.396 1.00 98.38 76 LEU A O 1
ATOM 567 N N . VAL A 1 77 ? -6.847 -7.673 15.587 1.00 98.38 77 VAL A N 1
ATOM 568 C CA . VAL A 1 77 ? -7.227 -6.305 15.961 1.00 98.38 77 VAL A CA 1
ATOM 569 C C . VAL A 1 77 ? -7.179 -6.128 17.476 1.00 98.38 77 VAL A C 1
ATOM 571 O O . VAL A 1 77 ? -6.616 -5.144 17.954 1.00 98.38 77 VAL A O 1
ATOM 574 N N . ALA A 1 78 ? -7.726 -7.077 18.233 1.00 98.12 78 ALA A N 1
ATOM 575 C CA . ALA A 1 78 ? -7.749 -7.027 19.690 1.00 98.12 78 ALA A CA 1
ATOM 576 C C . ALA A 1 78 ? -6.345 -7.136 20.310 1.00 98.12 78 ALA A C 1
ATOM 578 O O . ALA A 1 78 ? -6.023 -6.389 21.229 1.00 98.12 78 ALA A O 1
ATOM 579 N N . GLU A 1 79 ? -5.509 -8.038 19.797 1.00 98.00 79 GLU A N 1
ATOM 580 C CA . GLU A 1 79 ? -4.212 -8.382 20.392 1.00 98.00 79 GLU A CA 1
ATOM 581 C C . GLU A 1 79 ? -3.090 -7.431 19.967 1.00 98.00 79 GLU A C 1
ATOM 583 O O . GLU A 1 79 ? -2.202 -7.135 20.762 1.00 98.00 79 GLU A O 1
ATOM 588 N N . ARG A 1 80 ? -3.116 -6.940 18.720 1.00 97.56 80 ARG A N 1
ATOM 589 C CA . ARG A 1 80 ? -2.003 -6.174 18.138 1.00 97.56 80 ARG A CA 1
ATOM 590 C C . ARG A 1 80 ? -2.317 -4.702 17.899 1.00 97.56 80 ARG A C 1
ATOM 592 O O . ARG A 1 80 ? -1.426 -3.877 18.049 1.00 97.56 80 ARG A O 1
ATOM 599 N N . ILE A 1 81 ? -3.545 -4.357 17.506 1.00 97.94 81 ILE A N 1
ATOM 600 C CA . ILE A 1 81 ? -3.884 -2.982 17.087 1.00 97.94 81 ILE A CA 1
ATOM 601 C C . ILE A 1 81 ? -4.516 -2.183 18.231 1.00 97.94 81 ILE A C 1
ATOM 603 O O . ILE A 1 81 ? -4.132 -1.041 18.478 1.00 97.94 81 ILE A O 1
ATOM 607 N N . THR A 1 82 ? -5.463 -2.785 18.951 1.00 98.19 82 THR A N 1
ATOM 608 C CA . THR A 1 82 ? -6.190 -2.134 20.050 1.00 98.19 82 THR A CA 1
ATOM 609 C C . THR A 1 82 ? -5.252 -1.566 21.127 1.00 98.19 82 THR A C 1
ATOM 611 O O . THR A 1 82 ? -5.496 -0.439 21.557 1.00 98.19 82 THR A O 1
ATOM 614 N N . PRO A 1 83 ? -4.174 -2.258 21.558 1.00 97.06 83 PRO A N 1
ATOM 615 C CA . PRO A 1 83 ? -3.239 -1.692 22.533 1.00 97.06 83 PRO A CA 1
ATOM 616 C C . PRO A 1 83 ? -2.553 -0.418 22.020 1.00 97.06 83 PRO A C 1
ATOM 618 O O . PRO A 1 83 ? -2.547 0.593 22.717 1.00 97.06 83 PRO A O 1
ATOM 621 N N . LEU A 1 84 ? -2.088 -0.425 20.765 1.00 95.06 84 LEU A N 1
ATOM 622 C CA . LEU A 1 84 ? -1.374 0.704 20.159 1.00 95.06 84 LEU A CA 1
ATOM 623 C C . LEU A 1 84 ? -2.242 1.963 20.095 1.00 95.06 84 LEU A C 1
ATOM 625 O O . LEU A 1 84 ? -1.786 3.055 20.423 1.00 95.06 84 LEU A O 1
ATOM 629 N N . ILE A 1 85 ? -3.516 1.819 19.712 1.00 95.44 85 ILE A N 1
ATOM 630 C CA . ILE A 1 85 ? -4.403 2.984 19.586 1.00 95.44 85 ILE A CA 1
ATOM 631 C C . ILE A 1 85 ? -4.858 3.563 20.931 1.00 95.44 85 ILE A C 1
ATOM 633 O O . ILE A 1 85 ? -5.287 4.717 20.981 1.00 95.44 85 ILE A O 1
ATOM 637 N N . ARG A 1 86 ? -4.791 2.768 22.009 1.00 94.00 86 ARG A N 1
ATOM 638 C CA . ARG A 1 86 ? -5.069 3.224 23.379 1.00 94.00 86 ARG A CA 1
ATOM 639 C C . ARG A 1 86 ? -3.921 4.055 23.933 1.00 94.00 86 ARG A C 1
ATOM 641 O O . ARG A 1 86 ? -4.171 4.983 24.694 1.00 94.00 86 ARG A O 1
ATOM 648 N N . GLU A 1 87 ? -2.694 3.730 23.542 1.00 90.62 87 GLU A N 1
ATOM 649 C CA . GLU A 1 87 ? -1.507 4.511 23.887 1.00 90.62 87 GLU A CA 1
ATOM 650 C C . GLU A 1 87 ? -1.449 5.808 23.080 1.00 90.62 87 GLU A C 1
ATOM 652 O O . GLU A 1 87 ? -1.218 6.884 23.633 1.00 90.62 87 GLU A O 1
ATOM 657 N N . GLN A 1 88 ? -1.699 5.725 21.770 1.00 90.06 88 GLN A N 1
ATOM 658 C CA . GLN A 1 88 ? -1.617 6.875 20.885 1.00 90.06 88 GLN A CA 1
ATOM 659 C C . GLN A 1 88 ? -2.625 6.793 19.741 1.00 90.06 88 GLN A C 1
ATOM 661 O O . GLN A 1 88 ? -2.728 5.802 19.022 1.00 90.06 88 GLN A O 1
ATOM 666 N N . LYS A 1 89 ? -3.338 7.898 19.503 1.00 91.38 89 LYS A N 1
ATOM 667 C CA . LYS A 1 89 ? -4.238 8.007 18.353 1.00 91.38 89 LYS A CA 1
ATOM 668 C C . LYS A 1 89 ? -3.451 7.818 17.045 1.00 91.38 89 LYS A C 1
ATOM 670 O O . LYS A 1 89 ? -2.519 8.586 16.812 1.00 91.38 89 LYS A O 1
ATOM 675 N N . PRO A 1 90 ? -3.878 6.918 16.139 1.00 92.56 90 PRO A N 1
ATOM 676 C CA . PRO A 1 90 ? -3.084 6.594 14.964 1.00 92.56 90 PRO A CA 1
ATOM 677 C C . PRO A 1 90 ? -3.004 7.749 13.963 1.00 92.56 90 PRO A C 1
ATOM 679 O O . PRO A 1 90 ? -4.029 8.342 13.564 1.00 92.56 90 PRO A O 1
ATOM 682 N N . SER A 1 91 ? -1.776 8.006 13.510 1.00 93.25 91 SER A N 1
ATOM 683 C CA . SER A 1 91 ? -1.461 8.870 12.374 1.00 93.25 91 SER A CA 1
ATOM 684 C C . SER A 1 91 ? -2.103 8.330 11.0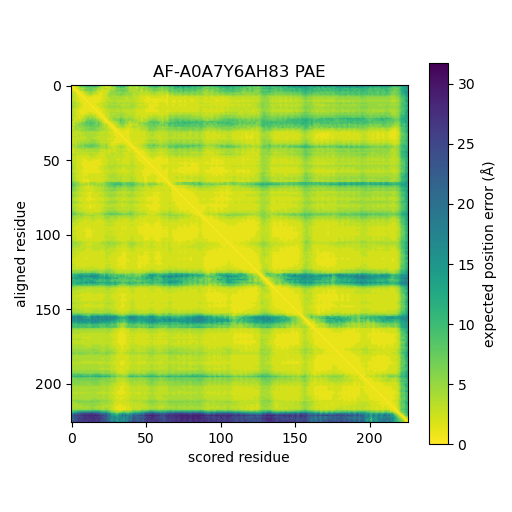95 1.00 93.25 91 SER A C 1
ATOM 686 O O . SER A 1 91 ? -2.490 7.166 11.019 1.00 93.25 91 SER A O 1
ATOM 688 N N . ALA A 1 92 ? -2.237 9.158 10.054 1.00 93.50 92 ALA A N 1
ATOM 689 C CA . ALA A 1 92 ? -2.821 8.685 8.797 1.00 93.50 92 ALA A CA 1
ATOM 690 C C . ALA A 1 92 ? -2.006 7.534 8.170 1.00 93.50 92 ALA A C 1
ATOM 692 O O . ALA A 1 92 ? -2.612 6.636 7.595 1.00 93.50 92 ALA A O 1
ATOM 693 N N . ALA A 1 93 ? -0.677 7.517 8.331 1.00 95.75 93 ALA A N 1
ATOM 694 C CA . ALA A 1 93 ? 0.175 6.430 7.850 1.00 95.75 93 ALA A CA 1
ATOM 695 C C . ALA A 1 93 ? -0.053 5.136 8.647 1.00 95.75 93 ALA A C 1
ATOM 697 O O . ALA A 1 93 ? -0.233 4.079 8.047 1.00 95.75 93 ALA A O 1
ATOM 698 N N . GLN A 1 94 ? -0.156 5.221 9.978 1.00 96.06 94 GLN A N 1
ATOM 699 C CA . GLN A 1 94 ? -0.450 4.057 10.824 1.00 96.06 94 GLN A CA 1
ATOM 700 C C . GLN A 1 94 ? -1.814 3.429 10.513 1.00 96.06 94 GLN A C 1
ATOM 702 O O . GLN A 1 94 ? -1.974 2.218 10.606 1.00 96.06 94 GLN A O 1
ATOM 707 N N . ARG A 1 95 ? -2.811 4.212 10.076 1.00 96.81 95 ARG A N 1
ATOM 708 C CA . ARG A 1 95 ? -4.095 3.631 9.631 1.00 96.81 95 ARG A CA 1
ATOM 709 C C . ARG A 1 95 ? -3.913 2.714 8.427 1.00 96.81 95 ARG A C 1
ATOM 711 O O . ARG A 1 95 ? -4.513 1.644 8.381 1.00 96.81 95 ARG A O 1
ATOM 718 N N . PHE A 1 96 ? -3.083 3.120 7.466 1.00 98.12 96 PHE A N 1
ATOM 719 C CA . PHE A 1 96 ? -2.724 2.277 6.326 1.00 98.12 96 PHE A CA 1
ATOM 720 C C . PHE A 1 96 ? -1.909 1.055 6.752 1.00 98.12 96 PHE A C 1
ATOM 722 O O . PHE A 1 96 ? -2.157 -0.035 6.247 1.00 98.12 96 PHE A O 1
ATOM 729 N N . GLU A 1 97 ? -0.992 1.204 7.708 1.00 98.31 97 GLU A N 1
ATOM 730 C CA . GLU A 1 97 ? -0.259 0.078 8.293 1.00 98.31 97 GLU A CA 1
ATOM 731 C C . GLU A 1 97 ? -1.205 -0.948 8.9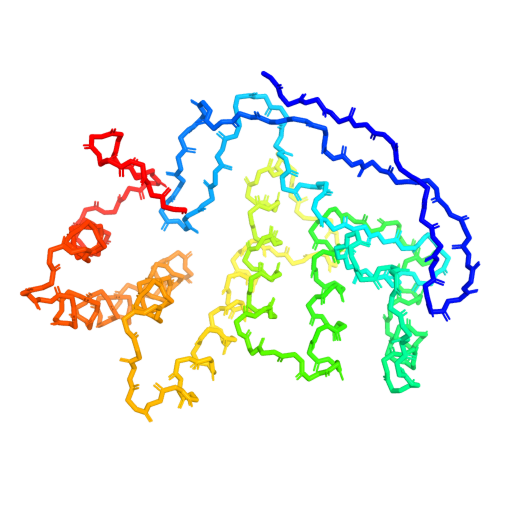33 1.00 98.31 97 GLU A C 1
ATOM 733 O O . GLU A 1 97 ? -1.132 -2.137 8.631 1.00 98.31 97 GLU A O 1
ATOM 738 N N . PHE A 1 98 ? -2.142 -0.497 9.765 1.00 98.31 98 PHE A N 1
ATOM 739 C CA . PHE A 1 98 ? -3.136 -1.370 10.385 1.00 98.31 98 PHE A CA 1
ATOM 740 C C . PHE A 1 98 ? -4.033 -2.035 9.343 1.00 98.31 98 PHE A C 1
ATOM 742 O O . PHE A 1 98 ? -4.319 -3.226 9.457 1.00 98.31 98 PHE A O 1
ATOM 749 N N . ALA A 1 99 ? -4.429 -1.305 8.297 1.00 98.50 99 ALA A N 1
ATOM 750 C CA . ALA A 1 99 ? -5.162 -1.878 7.173 1.00 98.50 99 ALA A CA 1
ATOM 751 C C . ALA A 1 99 ? -4.333 -2.936 6.420 1.00 98.50 99 ALA A C 1
ATOM 753 O O . ALA A 1 99 ? -4.894 -3.933 5.975 1.00 98.50 99 ALA A O 1
ATOM 754 N N . ALA A 1 100 ? -3.010 -2.768 6.302 1.00 98.62 100 ALA A N 1
ATOM 755 C CA . ALA A 1 100 ? -2.124 -3.776 5.721 1.00 98.62 100 ALA A CA 1
ATOM 756 C C . ALA A 1 100 ? -2.076 -5.049 6.579 1.00 98.62 100 ALA A C 1
ATOM 758 O O . ALA A 1 100 ? -2.229 -6.144 6.047 1.00 98.62 100 ALA A O 1
ATOM 759 N N . TRP A 1 101 ? -1.928 -4.914 7.903 1.00 98.62 101 TRP A N 1
ATOM 760 C CA . TRP A 1 101 ? -1.947 -6.057 8.826 1.00 98.62 101 TRP A CA 1
ATOM 761 C C . TRP A 1 101 ? -3.276 -6.809 8.783 1.00 98.62 101 TRP A C 1
ATOM 763 O O . TRP A 1 101 ? -3.295 -8.038 8.796 1.00 98.62 101 TRP A O 1
ATOM 773 N N . ILE A 1 102 ? -4.388 -6.074 8.718 1.00 98.50 102 ILE A N 1
ATOM 774 C CA . ILE A 1 102 ? -5.728 -6.654 8.608 1.00 98.50 102 ILE A CA 1
ATOM 775 C C . ILE A 1 102 ? -5.882 -7.392 7.278 1.00 98.50 102 ILE A C 1
ATOM 777 O O . ILE A 1 102 ? -6.288 -8.549 7.301 1.00 98.50 102 ILE A O 1
ATOM 781 N N . ALA A 1 103 ? -5.511 -6.778 6.151 1.00 97.94 103 ALA A N 1
ATOM 782 C CA . ALA A 1 103 ? -5.582 -7.406 4.831 1.00 97.94 103 ALA A CA 1
ATOM 783 C C . ALA A 1 103 ? -4.703 -8.668 4.744 1.00 97.94 103 ALA A C 1
ATOM 785 O O . ALA A 1 103 ? -5.137 -9.696 4.228 1.00 97.94 103 ALA A O 1
ATOM 786 N N . GLU A 1 104 ? -3.494 -8.627 5.313 1.00 98.06 104 GLU A N 1
ATOM 787 C CA . GLU A 1 104 ? -2.618 -9.797 5.430 1.00 98.06 104 GLU A CA 1
ATOM 788 C C . GLU A 1 104 ? -3.283 -10.908 6.246 1.00 98.06 104 GLU A C 1
ATOM 790 O O . GLU A 1 104 ? -3.316 -12.061 5.818 1.00 98.06 104 GLU A O 1
ATOM 795 N N . ARG A 1 105 ? -3.853 -10.574 7.408 1.00 97.94 105 ARG A N 1
ATOM 796 C CA . ARG A 1 105 ? -4.506 -11.558 8.276 1.00 97.94 105 ARG A CA 1
ATOM 797 C C . ARG A 1 105 ? -5.773 -12.136 7.666 1.00 97.94 105 ARG A C 1
ATOM 799 O O . ARG A 1 105 ? -6.068 -13.297 7.921 1.00 97.94 105 ARG A O 1
ATOM 806 N N . TRP A 1 106 ? -6.476 -11.348 6.863 1.00 95.50 106 TRP A N 1
ATOM 807 C CA . TRP A 1 106 ? -7.614 -11.783 6.058 1.00 95.50 106 TRP A CA 1
ATOM 808 C C . TRP A 1 106 ? -7.193 -12.683 4.885 1.00 95.50 106 TRP A C 1
ATOM 810 O O . TRP A 1 106 ? -8.043 -13.306 4.254 1.00 95.50 106 TRP A O 1
ATOM 820 N N . ASN A 1 107 ? -5.891 -12.780 4.597 1.00 95.56 107 ASN A N 1
ATOM 821 C CA . ASN A 1 107 ? -5.343 -13.471 3.434 1.00 95.56 107 ASN A CA 1
ATOM 822 C C . ASN A 1 107 ? -5.834 -12.865 2.104 1.00 95.56 107 ASN A C 1
ATOM 824 O O . ASN A 1 107 ? -6.130 -13.582 1.147 1.00 95.56 107 ASN A O 1
ATOM 828 N N . GLU A 1 108 ? -5.932 -11.533 2.047 1.00 95.06 108 GLU A N 1
ATOM 829 C CA . GLU A 1 108 ? -6.185 -10.816 0.796 1.00 95.06 108 GLU A CA 1
ATOM 830 C C . GLU A 1 108 ? -5.008 -10.951 -0.183 1.00 95.06 108 GLU A C 1
ATOM 832 O O . GLU A 1 108 ? -3.900 -11.378 0.162 1.00 95.06 108 GLU A O 1
ATOM 837 N N . VAL A 1 109 ? -5.253 -10.585 -1.445 1.00 94.25 109 VAL A N 1
ATOM 838 C CA . VAL A 1 109 ? -4.232 -10.657 -2.495 1.00 94.25 109 VAL A CA 1
ATOM 839 C C . VAL A 1 109 ? -2.993 -9.829 -2.107 1.00 94.25 109 VAL A C 1
ATOM 841 O O . VAL A 1 109 ? -3.143 -8.692 -1.654 1.00 94.25 109 VAL A O 1
ATOM 844 N N . PRO A 1 110 ? -1.759 -10.338 -2.304 1.00 96.38 110 PRO A N 1
ATOM 845 C CA . PRO A 1 110 ? -0.528 -9.664 -1.873 1.00 96.38 110 PRO A CA 1
ATOM 846 C C . PRO A 1 110 ? -0.411 -8.205 -2.323 1.00 96.38 110 PRO A C 1
ATOM 848 O O . PRO A 1 110 ? 0.019 -7.351 -1.546 1.00 96.38 110 PRO A O 1
ATOM 851 N N . ARG A 1 111 ? -0.872 -7.901 -3.545 1.00 95.50 111 ARG A N 1
ATOM 852 C CA . ARG A 1 111 ? -0.919 -6.537 -4.081 1.00 95.50 111 ARG A CA 1
ATOM 853 C C . ARG A 1 111 ? -1.649 -5.573 -3.146 1.00 95.50 111 ARG A C 1
ATOM 855 O O . ARG A 1 111 ? -1.131 -4.501 -2.865 1.00 95.50 111 ARG A O 1
ATOM 862 N N . ARG A 1 112 ? -2.800 -5.971 -2.598 1.00 95.88 112 ARG A N 1
ATOM 863 C CA . ARG A 1 112 ? -3.609 -5.124 -1.713 1.00 95.88 112 ARG A CA 1
ATOM 864 C C . ARG A 1 112 ? -2.864 -4.737 -0.436 1.00 95.88 112 ARG A C 1
ATOM 866 O O . ARG A 1 112 ? -2.998 -3.602 0.026 1.00 95.88 112 ARG A O 1
ATOM 873 N N . VAL A 1 113 ? -2.101 -5.675 0.127 1.00 98.38 113 VAL A N 1
ATOM 874 C CA . VAL A 1 113 ? -1.265 -5.442 1.312 1.00 98.38 113 VAL A CA 1
ATOM 875 C C . VAL A 1 113 ? -0.133 -4.472 0.967 1.00 98.38 113 VAL A C 1
ATOM 877 O O . VAL A 1 113 ? 0.094 -3.503 1.694 1.00 98.38 113 VAL A O 1
ATOM 880 N N . GLY A 1 114 ? 0.526 -4.681 -0.177 1.00 98.19 114 GLY A N 1
ATOM 881 C CA . GLY A 1 114 ? 1.560 -3.780 -0.687 1.00 98.19 114 GLY A CA 1
ATOM 882 C C . GLY A 1 114 ? 1.045 -2.359 -0.942 1.00 98.19 114 GLY A C 1
ATOM 883 O O . GLY A 1 114 ? 1.674 -1.401 -0.498 1.00 98.19 114 GLY A O 1
ATOM 884 N N . ASP A 1 115 ? -0.145 -2.218 -1.535 1.00 97.81 115 ASP A N 1
ATOM 885 C CA . ASP A 1 115 ? -0.776 -0.923 -1.818 1.00 97.81 115 ASP A CA 1
ATOM 886 C C . ASP A 1 115 ? -1.047 -0.121 -0.536 1.00 97.81 115 ASP A C 1
ATOM 888 O O . ASP A 1 115 ? -0.937 1.109 -0.538 1.00 97.81 115 ASP A O 1
ATOM 892 N N . CYS A 1 116 ? -1.407 -0.792 0.568 1.00 98.44 116 CYS A N 1
ATOM 893 C CA . CYS A 1 116 ? -1.540 -0.139 1.872 1.00 98.44 116 CYS A CA 1
ATOM 894 C C . CYS A 1 116 ? -0.201 0.436 2.337 1.00 98.44 116 CYS A C 1
ATOM 896 O O . CYS A 1 116 ? -0.135 1.606 2.712 1.00 98.44 116 CYS A O 1
ATOM 898 N N . TYR A 1 117 ? 0.869 -0.360 2.295 1.00 98.69 117 TYR A N 1
ATOM 899 C CA . TYR A 1 117 ? 2.188 0.103 2.718 1.00 98.69 117 TYR A CA 1
ATOM 900 C C . TYR A 1 117 ? 2.727 1.220 1.819 1.00 98.69 117 TYR A C 1
ATOM 902 O O . TYR A 1 117 ? 3.253 2.205 2.333 1.00 98.69 117 TYR A O 1
ATOM 910 N N . LEU A 1 118 ? 2.529 1.140 0.502 1.00 98.44 118 LEU A N 1
ATOM 911 C CA . LEU A 1 118 ? 2.938 2.207 -0.410 1.00 98.44 118 LEU A CA 1
ATOM 912 C C . LEU A 1 118 ? 2.193 3.517 -0.109 1.00 98.44 118 LEU A C 1
ATOM 914 O O . LEU A 1 118 ? 2.798 4.584 -0.029 1.00 98.44 118 LEU A O 1
ATOM 918 N N . GLN A 1 119 ? 0.887 3.444 0.156 1.00 97.94 119 GLN A N 1
ATOM 919 C CA . GLN A 1 119 ? 0.114 4.618 0.561 1.00 97.94 119 GLN A CA 1
ATOM 920 C C . GLN A 1 119 ? 0.541 5.163 1.930 1.00 97.94 119 GLN A C 1
ATOM 922 O O . GLN A 1 119 ? 0.542 6.380 2.112 1.00 97.94 119 GLN A O 1
ATOM 927 N N . ALA A 1 120 ? 0.963 4.311 2.871 1.00 97.50 120 ALA A N 1
ATOM 928 C CA . ALA A 1 120 ? 1.569 4.762 4.125 1.00 97.50 120 ALA A CA 1
ATOM 929 C C . ALA A 1 120 ? 2.869 5.548 3.871 1.00 97.50 120 ALA A C 1
ATOM 931 O O . ALA A 1 120 ? 3.052 6.620 4.452 1.00 97.50 120 ALA A O 1
ATOM 932 N N . ALA A 1 121 ? 3.718 5.084 2.943 1.00 97.12 121 ALA A N 1
ATOM 933 C CA . ALA A 1 121 ? 4.919 5.810 2.526 1.00 97.12 121 ALA A CA 1
ATOM 934 C C . ALA A 1 121 ? 4.581 7.185 1.930 1.00 97.12 121 ALA A C 1
ATOM 936 O O . ALA A 1 121 ? 5.197 8.182 2.296 1.00 97.12 121 ALA A O 1
ATOM 937 N N . TRP A 1 122 ? 3.550 7.275 1.083 1.00 96.31 122 TRP A N 1
ATOM 938 C CA . TRP A 1 122 ? 3.096 8.553 0.519 1.00 96.31 122 TRP A CA 1
ATOM 939 C C . TRP A 1 122 ? 2.625 9.546 1.578 1.00 96.31 122 TRP A C 1
ATOM 941 O O . TRP A 1 122 ? 2.817 10.757 1.425 1.00 96.31 122 TRP A O 1
ATOM 951 N N . ILE A 1 123 ? 1.965 9.054 2.629 1.00 94.94 123 ILE A N 1
ATOM 952 C CA . ILE A 1 123 ? 1.547 9.896 3.749 1.00 94.94 123 ILE A CA 1
ATOM 953 C C . ILE A 1 123 ? 2.769 10.427 4.496 1.00 94.94 123 ILE A C 1
ATOM 955 O O . ILE A 1 123 ? 2.794 11.622 4.778 1.00 94.94 123 ILE A O 1
ATOM 959 N N . GLN A 1 124 ? 3.768 9.580 4.766 1.00 93.69 124 GLN A N 1
ATOM 960 C CA . GLN A 1 124 ? 4.998 10.009 5.435 1.00 93.69 124 GLN A CA 1
ATOM 961 C C . GLN A 1 124 ? 5.783 11.025 4.595 1.00 93.69 124 GLN A C 1
ATOM 963 O O . GLN A 1 124 ? 6.118 12.084 5.105 1.00 93.69 124 GLN A O 1
ATOM 968 N N . ASP A 1 125 ? 5.963 10.794 3.292 1.00 90.88 125 ASP A N 1
ATOM 969 C CA . ASP A 1 125 ? 6.646 11.749 2.397 1.00 90.88 125 ASP A CA 1
ATOM 970 C C . ASP A 1 125 ? 5.940 13.111 2.311 1.00 90.88 125 ASP A C 1
ATOM 972 O O . ASP A 1 125 ? 6.567 14.141 2.080 1.00 90.88 125 ASP A O 1
ATOM 976 N N . ALA A 1 126 ? 4.611 13.131 2.451 1.00 88.00 126 ALA A N 1
ATOM 977 C CA . ALA A 1 126 ? 3.845 14.374 2.443 1.00 88.00 126 ALA A CA 1
ATOM 978 C C . ALA A 1 126 ? 3.735 15.031 3.826 1.00 88.00 126 ALA A C 1
ATOM 980 O O . ALA A 1 126 ? 3.219 16.150 3.925 1.00 88.00 126 ALA A O 1
ATOM 981 N N . SER A 1 127 ? 4.181 14.351 4.885 1.00 83.38 127 SER A N 1
ATOM 982 C CA . SER A 1 127 ? 4.305 14.940 6.211 1.00 83.38 127 SER A CA 1
ATOM 983 C C . SER A 1 127 ? 5.450 15.950 6.200 1.00 83.38 127 SER A C 1
ATOM 985 O O . SER A 1 127 ? 6.533 15.683 5.697 1.00 83.38 127 SER A O 1
ATOM 987 N N . ARG A 1 128 ? 5.221 17.134 6.775 1.00 69.88 128 ARG A N 1
ATOM 988 C CA . ARG A 1 128 ? 6.284 18.134 6.999 1.00 69.88 128 ARG A CA 1
ATOM 989 C C . ARG A 1 128 ? 7.064 17.884 8.291 1.00 69.88 128 ARG A C 1
ATOM 991 O O . ARG A 1 128 ? 7.918 18.687 8.652 1.00 69.88 128 ARG A O 1
ATOM 998 N N . SER A 1 129 ? 6.703 16.836 9.020 1.00 71.69 129 SER A N 1
ATOM 999 C CA . SER A 1 129 ? 7.244 16.498 10.327 1.00 71.69 129 SER A CA 1
ATOM 1000 C C . SER A 1 129 ? 7.857 15.113 10.268 1.00 71.69 129 SER A C 1
ATOM 1002 O O . SER A 1 129 ? 7.292 14.226 9.623 1.00 71.69 129 SER A O 1
ATOM 1004 N N . GLU A 1 130 ? 8.973 14.950 10.975 1.00 70.00 130 GLU A N 1
ATOM 1005 C CA . GLU A 1 130 ? 9.577 13.643 11.206 1.00 70.00 130 GLU A CA 1
ATOM 1006 C C . GLU A 1 130 ? 8.554 12.668 11.808 1.00 70.00 130 GLU A C 1
ATOM 1008 O O . GLU A 1 130 ? 7.665 13.103 12.557 1.00 70.00 130 GLU A O 1
ATOM 1013 N N . PRO A 1 131 ? 8.663 11.362 11.502 1.00 79.31 131 PRO A N 1
ATOM 1014 C CA . PRO A 1 131 ? 7.807 10.353 12.104 1.00 79.31 131 PRO A CA 1
ATOM 1015 C C . PRO A 1 131 ? 7.857 10.430 13.634 1.00 79.31 131 PRO A C 1
ATOM 1017 O O . PRO A 1 131 ? 8.926 10.564 14.234 1.00 79.31 131 PRO A O 1
ATOM 1020 N N . SER A 1 132 ? 6.693 10.321 14.276 1.00 77.88 132 SER A N 1
ATOM 1021 C CA . SER A 1 132 ? 6.612 10.199 15.733 1.00 77.88 132 SER A CA 1
ATOM 1022 C C . SER A 1 132 ? 7.390 8.967 16.210 1.00 77.88 132 SER A C 1
ATOM 1024 O O . SER A 1 132 ? 7.540 7.992 15.472 1.00 77.88 132 SER A O 1
ATOM 1026 N N . ALA A 1 133 ? 7.847 8.962 17.466 1.00 74.75 133 ALA A N 1
ATOM 1027 C CA . ALA A 1 133 ? 8.507 7.791 18.043 1.00 74.75 133 ALA A CA 1
ATOM 1028 C C . ALA A 1 133 ? 7.625 6.533 17.895 1.00 74.75 133 ALA A C 1
ATOM 1030 O O . ALA A 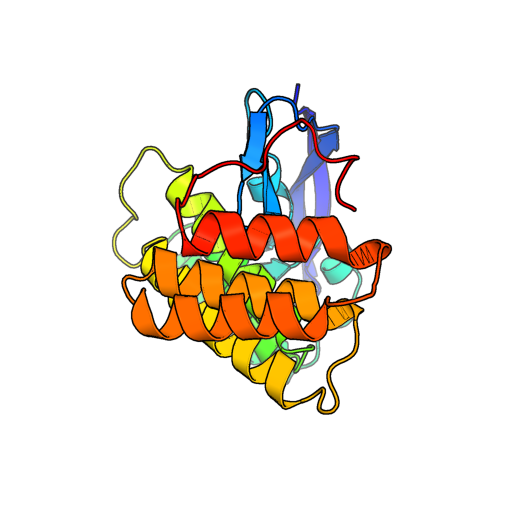1 133 ? 6.486 6.514 18.356 1.00 74.75 133 ALA A O 1
ATOM 1031 N N . GLY A 1 134 ? 8.155 5.499 17.234 1.00 78.44 134 GLY A N 1
ATOM 1032 C CA . GLY A 1 134 ? 7.437 4.254 16.934 1.00 78.44 134 GLY A CA 1
ATOM 1033 C C . GLY A 1 134 ? 6.748 4.210 15.563 1.00 78.44 134 GLY A C 1
ATOM 1034 O O . GLY A 1 134 ? 6.344 3.130 15.132 1.00 78.44 134 GLY A O 1
ATOM 1035 N N . GLU A 1 135 ? 6.654 5.329 14.839 1.00 87.75 135 GLU A N 1
ATOM 1036 C CA . GLU A 1 135 ? 6.218 5.338 13.441 1.00 87.75 135 GLU A CA 1
ATOM 1037 C C . GLU A 1 135 ? 7.374 4.990 12.498 1.00 87.75 135 GLU A C 1
ATOM 1039 O O . GLU A 1 135 ? 8.521 5.391 12.695 1.00 87.75 135 GLU A O 1
ATOM 1044 N N . ARG A 1 136 ? 7.064 4.242 11.437 1.00 94.25 136 ARG A N 1
ATOM 1045 C CA . ARG A 1 136 ? 8.037 3.918 10.390 1.00 94.25 136 ARG A CA 1
ATOM 1046 C C . ARG A 1 136 ? 8.263 5.094 9.446 1.00 94.25 136 ARG A C 1
ATOM 1048 O O . ARG A 1 136 ? 7.332 5.844 9.144 1.00 94.25 136 ARG A O 1
ATOM 1055 N N . SER A 1 137 ? 9.484 5.197 8.925 1.00 94.69 137 SER A N 1
ATOM 1056 C CA . SER A 1 137 ? 9.807 6.146 7.860 1.00 94.69 137 SER A CA 1
ATOM 1057 C C . SER A 1 137 ? 9.125 5.758 6.543 1.00 94.69 137 SER A C 1
ATOM 1059 O O . SER A 1 137 ? 8.683 4.620 6.350 1.00 94.69 137 SER A O 1
ATOM 1061 N N . ALA A 1 138 ? 9.080 6.684 5.585 1.00 95.62 138 ALA A N 1
ATOM 1062 C CA . ALA A 1 138 ? 8.585 6.372 4.248 1.00 95.62 138 ALA A CA 1
ATOM 1063 C C . ALA A 1 138 ? 9.408 5.263 3.564 1.00 95.62 138 ALA A C 1
ATOM 1065 O O . ALA A 1 138 ? 8.842 4.381 2.919 1.00 95.62 138 ALA A O 1
ATOM 1066 N N . THR A 1 139 ? 10.732 5.258 3.751 1.00 96.44 139 THR A N 1
ATOM 1067 C CA . THR A 1 139 ? 11.635 4.223 3.220 1.00 96.44 139 THR A CA 1
ATOM 1068 C C . THR A 1 139 ? 11.315 2.841 3.785 1.00 96.44 139 THR A C 1
ATOM 1070 O O . THR A 1 139 ? 11.289 1.863 3.038 1.00 96.44 139 THR A O 1
ATOM 1073 N N . ASP A 1 140 ? 11.009 2.740 5.079 1.00 97.31 140 ASP A N 1
ATOM 1074 C CA . ASP A 1 140 ? 10.632 1.467 5.700 1.00 97.31 140 ASP A CA 1
ATOM 1075 C C . ASP A 1 140 ? 9.308 0.936 5.141 1.00 97.31 140 ASP A C 1
ATOM 1077 O O . ASP A 1 140 ? 9.189 -0.250 4.826 1.00 97.31 140 ASP A O 1
ATOM 1081 N N . TYR A 1 141 ? 8.319 1.814 4.948 1.00 98.31 141 TYR A N 1
ATOM 1082 C CA . TYR A 1 141 ? 7.057 1.440 4.311 1.00 98.31 141 TYR A CA 1
ATOM 1083 C C . TYR A 1 141 ? 7.239 0.999 2.856 1.00 98.31 141 TYR A C 1
ATOM 1085 O O . TYR A 1 141 ? 6.625 0.017 2.441 1.00 98.31 141 TYR A O 1
ATOM 1093 N N . ARG A 1 142 ? 8.122 1.652 2.091 1.00 98.31 142 ARG A N 1
ATOM 1094 C CA . ARG A 1 142 ? 8.464 1.225 0.723 1.00 98.31 142 ARG A CA 1
ATOM 1095 C C . ARG A 1 142 ? 9.081 -0.167 0.689 1.00 98.31 142 ARG A C 1
ATOM 1097 O O . ARG A 1 142 ? 8.695 -0.969 -0.153 1.00 98.31 142 ARG A O 1
ATOM 1104 N N . ARG A 1 143 ? 9.978 -0.489 1.626 1.00 98.56 143 ARG A N 1
ATOM 1105 C CA . ARG A 1 143 ? 10.553 -1.842 1.751 1.00 98.56 143 ARG A CA 1
ATOM 1106 C C . ARG A 1 143 ? 9.486 -2.891 2.071 1.00 98.56 143 ARG A C 1
ATOM 1108 O O . ARG A 1 143 ? 9.513 -3.986 1.514 1.00 98.56 143 ARG A O 1
ATOM 1115 N N . LEU A 1 144 ? 8.516 -2.561 2.927 1.00 98.62 144 LEU A N 1
ATOM 1116 C CA . LEU A 1 144 ? 7.375 -3.443 3.193 1.00 98.62 144 LEU A CA 1
ATOM 1117 C C . LEU A 1 144 ? 6.514 -3.644 1.939 1.00 98.62 144 LEU A C 1
ATOM 1119 O O . LEU A 1 144 ? 6.198 -4.785 1.608 1.00 98.62 144 LEU A O 1
ATOM 1123 N N . ALA A 1 145 ? 6.175 -2.568 1.221 1.00 98.69 145 ALA A N 1
ATOM 1124 C CA . ALA A 1 145 ? 5.412 -2.643 -0.026 1.00 98.69 145 ALA A CA 1
ATOM 1125 C C . ALA A 1 145 ? 6.123 -3.505 -1.080 1.00 98.69 145 ALA A C 1
ATOM 1127 O O . ALA A 1 145 ? 5.512 -4.405 -1.653 1.00 98.69 145 ALA A O 1
ATOM 1128 N N . LEU A 1 146 ? 7.429 -3.291 -1.255 1.00 98.19 146 LEU A N 1
ATOM 1129 C CA . LEU A 1 146 ? 8.293 -4.042 -2.160 1.00 98.19 146 LEU A CA 1
ATOM 1130 C C . LEU A 1 146 ? 8.205 -5.557 -1.920 1.00 98.19 146 LEU A C 1
ATOM 1132 O O . LEU A 1 146 ? 7.941 -6.314 -2.853 1.00 98.19 146 LEU A O 1
ATOM 1136 N N . ASN A 1 147 ? 8.331 -5.998 -0.665 1.00 98.06 147 ASN A N 1
ATOM 1137 C CA . ASN A 1 147 ? 8.225 -7.416 -0.308 1.00 98.06 147 ASN A CA 1
ATOM 1138 C C . ASN A 1 147 ? 6.872 -8.026 -0.711 1.00 98.06 147 ASN A C 1
ATOM 1140 O O . ASN A 1 147 ? 6.803 -9.186 -1.115 1.00 98.06 147 ASN A O 1
ATOM 1144 N N . TRP A 1 148 ? 5.784 -7.263 -0.592 1.00 98.25 148 TRP A N 1
ATOM 1145 C CA . TRP A 1 148 ? 4.445 -7.721 -0.967 1.00 98.25 148 TRP A CA 1
ATOM 1146 C C . TRP A 1 148 ? 4.205 -7.709 -2.474 1.00 98.25 148 TRP A C 1
ATOM 1148 O O . TRP A 1 148 ? 3.528 -8.601 -2.984 1.00 98.25 148 TRP A O 1
ATOM 1158 N N . TYR A 1 149 ? 4.787 -6.755 -3.193 1.00 97.56 149 TYR A N 1
ATOM 1159 C CA . TYR A 1 149 ? 4.715 -6.705 -4.649 1.00 97.56 149 TYR A CA 1
ATOM 1160 C C . TYR A 1 149 ? 5.505 -7.834 -5.307 1.00 97.56 149 TYR A C 1
ATOM 1162 O O . TYR A 1 149 ? 4.982 -8.465 -6.220 1.00 97.56 149 TYR A O 1
ATOM 1170 N N . ILE A 1 150 ? 6.691 -8.173 -4.792 1.00 96.31 150 ILE A N 1
ATOM 1171 C CA . ILE A 1 150 ? 7.444 -9.353 -5.249 1.00 96.31 150 ILE A CA 1
ATOM 1172 C C . ILE A 1 150 ? 6.602 -10.624 -5.051 1.00 96.31 150 ILE A C 1
ATOM 1174 O O . ILE A 1 150 ? 6.376 -11.365 -6.003 1.00 96.31 150 ILE A O 1
ATOM 1178 N N . LYS A 1 151 ? 6.011 -10.812 -3.858 1.00 95.56 151 LYS A N 1
ATOM 1179 C CA . LYS A 1 151 ? 5.086 -11.932 -3.590 1.00 95.56 151 LYS A CA 1
ATOM 1180 C C . LYS A 1 151 ? 3.881 -11.973 -4.536 1.00 95.56 151 LYS A C 1
ATOM 1182 O O . LYS A 1 151 ? 3.353 -13.055 -4.773 1.00 95.56 151 LYS A O 1
ATOM 1187 N N . ALA A 1 152 ? 3.384 -10.823 -4.993 1.00 94.50 152 ALA A N 1
ATOM 1188 C CA . ALA A 1 152 ? 2.272 -10.760 -5.939 1.00 94.50 152 ALA A CA 1
ATOM 1189 C C . ALA A 1 152 ? 2.714 -11.234 -7.331 1.00 94.50 152 ALA A C 1
ATOM 1191 O O . ALA A 1 152 ? 2.104 -12.144 -7.881 1.00 94.50 152 ALA A O 1
ATOM 1192 N N . VAL A 1 153 ? 3.816 -10.677 -7.841 1.00 93.81 153 VAL A N 1
ATOM 1193 C CA . VAL A 1 153 ? 4.396 -11.014 -9.151 1.00 93.81 153 VAL A CA 1
ATOM 1194 C C . VAL A 1 153 ? 4.780 -12.495 -9.230 1.00 93.81 153 VAL A C 1
ATOM 1196 O O . VAL A 1 153 ? 4.503 -13.144 -10.234 1.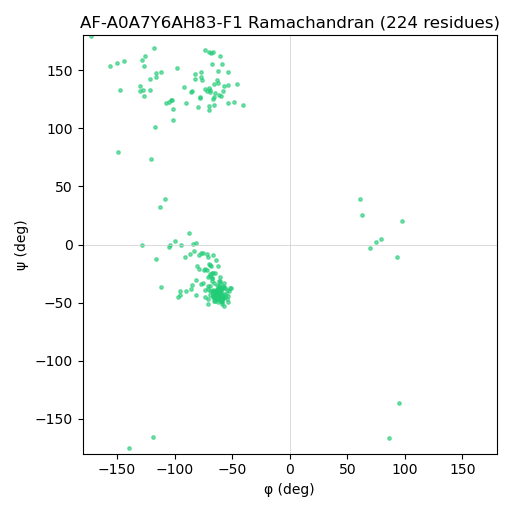00 93.81 153 VAL A O 1
ATOM 1199 N N . ASP A 1 154 ? 5.354 -13.064 -8.168 1.00 90.06 154 ASP A N 1
ATOM 1200 C CA . ASP A 1 154 ? 5.766 -14.475 -8.147 1.00 90.06 154 ASP A CA 1
ATOM 1201 C C . ASP A 1 154 ? 4.583 -15.460 -8.209 1.00 90.06 154 ASP A C 1
ATOM 1203 O O . ASP A 1 154 ? 4.747 -16.596 -8.654 1.00 90.06 154 ASP A O 1
ATOM 1207 N N . ARG A 1 155 ? 3.380 -15.048 -7.779 1.00 86.62 155 ARG A N 1
ATOM 1208 C CA . ARG A 1 155 ? 2.167 -15.890 -7.828 1.00 86.62 155 ARG A CA 1
ATOM 1209 C C . ARG A 1 155 ? 1.499 -15.915 -9.199 1.00 86.62 155 ARG A C 1
ATOM 1211 O O . ARG A 1 155 ? 0.692 -16.803 -9.455 1.00 86.62 155 ARG A O 1
ATOM 1218 N N . GLU A 1 156 ? 1.809 -14.952 -10.053 1.00 80.50 156 GLU A N 1
ATOM 1219 C CA . GLU A 1 156 ? 1.131 -14.715 -11.325 1.00 80.50 156 GLU A CA 1
ATOM 1220 C C . GLU A 1 156 ? 2.026 -15.115 -12.502 1.00 80.50 156 GLU A C 1
ATOM 1222 O O . GLU A 1 156 ? 2.078 -14.411 -13.494 1.00 80.50 156 GLU A O 1
ATOM 1227 N N . LEU A 1 157 ? 2.786 -16.212 -12.408 1.00 75.44 157 LEU A N 1
ATOM 1228 C CA . LEU A 1 157 ? 3.612 -16.690 -13.523 1.00 75.44 157 LEU A CA 1
ATOM 1229 C C . LEU A 1 157 ? 2.813 -17.673 -14.404 1.00 75.44 157 LEU A C 1
ATOM 1231 O O . LEU A 1 157 ? 2.381 -18.707 -13.887 1.00 75.44 157 LEU A O 1
ATOM 1235 N N . PRO A 1 158 ? 2.639 -17.410 -15.721 1.00 79.44 158 PRO A N 1
ATOM 1236 C CA . PRO A 1 158 ? 3.207 -16.310 -16.521 1.00 79.44 158 PRO A CA 1
ATOM 1237 C C . PRO A 1 158 ? 2.524 -14.951 -16.283 1.00 79.44 158 PRO A C 1
ATOM 1239 O O . PRO A 1 158 ? 1.304 -14.899 -16.166 1.00 79.44 158 PRO A O 1
ATOM 1242 N N . LEU A 1 159 ? 3.317 -13.867 -16.264 1.00 77.19 159 LEU A N 1
ATOM 1243 C CA . LEU A 1 159 ? 2.855 -12.519 -15.896 1.00 77.19 159 LEU A CA 1
ATOM 1244 C C . LEU A 1 159 ? 1.834 -11.952 -16.891 1.00 77.19 159 LEU A C 1
ATOM 1246 O O . LEU A 1 159 ? 2.196 -11.754 -18.052 1.00 77.19 159 LEU A O 1
ATOM 1250 N N . PRO A 1 160 ? 0.611 -11.623 -16.443 1.00 83.44 160 PRO A N 1
ATOM 1251 C CA . PRO A 1 160 ? -0.346 -10.870 -17.243 1.00 83.44 160 PRO A CA 1
ATOM 1252 C C . PRO A 1 160 ? 0.118 -9.428 -17.489 1.00 83.44 160 PRO A C 1
ATOM 1254 O O . PRO A 1 160 ? 0.836 -8.841 -16.673 1.00 83.44 160 PRO A O 1
ATOM 1257 N N . ASP A 1 161 ? -0.365 -8.818 -18.573 1.00 81.94 161 ASP A N 1
ATOM 1258 C CA . ASP A 1 161 ? -0.094 -7.410 -18.894 1.00 81.94 161 ASP A CA 1
ATOM 1259 C C . ASP A 1 161 ? -0.520 -6.467 -17.754 1.00 81.94 161 ASP A C 1
ATOM 1261 O O . ASP A 1 161 ? 0.193 -5.509 -17.443 1.00 81.94 161 ASP A O 1
ATOM 1265 N N . GLU A 1 162 ? -1.641 -6.752 -17.074 1.00 82.75 162 GLU A N 1
ATOM 1266 C CA . GLU A 1 162 ? -2.114 -5.951 -15.933 1.00 82.75 162 GLU A CA 1
ATOM 1267 C C . GLU A 1 162 ? -1.144 -5.925 -14.738 1.00 82.75 162 GLU A C 1
ATOM 1269 O O . GLU A 1 162 ? -1.209 -5.019 -13.898 1.00 82.75 162 GLU A O 1
ATOM 1274 N N . SER A 1 163 ? -0.216 -6.881 -14.675 1.00 89.44 163 SER A N 1
ATOM 1275 C CA . SER A 1 163 ? 0.769 -7.016 -13.602 1.00 89.44 163 SER A CA 1
ATOM 1276 C C . SER A 1 163 ? 2.064 -6.260 -13.905 1.00 89.44 163 SER A C 1
ATOM 1278 O O . SER A 1 163 ? 2.878 -6.047 -13.003 1.00 89.44 163 SER A O 1
ATOM 1280 N N . LEU A 1 164 ? 2.261 -5.765 -15.134 1.00 93.00 164 LEU A N 1
ATOM 1281 C CA . LEU A 1 164 ? 3.477 -5.038 -15.514 1.00 93.00 164 LEU A CA 1
ATOM 1282 C C . LEU A 1 164 ? 3.620 -3.686 -14.818 1.00 93.00 164 LEU A C 1
ATOM 1284 O O . LEU A 1 164 ? 4.740 -3.265 -14.526 1.00 93.00 164 LEU A O 1
ATOM 1288 N N . THR A 1 165 ? 2.514 -3.035 -14.452 1.00 94.69 165 THR A N 1
ATOM 1289 C CA . THR A 1 165 ? 2.558 -1.854 -13.575 1.00 94.69 165 THR A CA 1
ATOM 1290 C C . THR A 1 165 ? 3.233 -2.183 -12.242 1.00 94.69 165 THR A C 1
ATOM 1292 O O . THR A 1 165 ? 3.971 -1.359 -11.703 1.00 94.69 165 THR A O 1
ATOM 1295 N N . LEU A 1 166 ? 3.026 -3.399 -11.726 1.00 95.56 166 LEU A N 1
ATOM 1296 C CA . LEU A 1 166 ? 3.645 -3.856 -10.489 1.00 95.56 166 LEU A CA 1
ATOM 1297 C C . LEU A 1 166 ? 5.135 -4.158 -10.673 1.00 95.56 166 LEU A C 1
ATOM 1299 O O . LEU A 1 166 ? 5.934 -3.789 -9.820 1.00 95.56 166 LEU A O 1
ATOM 1303 N N . VAL A 1 167 ? 5.515 -4.750 -11.808 1.00 97.06 167 VAL A N 1
ATOM 1304 C CA . VAL A 1 167 ? 6.922 -4.980 -12.188 1.00 97.06 167 VAL A CA 1
ATOM 1305 C C . VAL A 1 167 ? 7.695 -3.658 -12.247 1.00 97.06 167 VAL A C 1
ATOM 1307 O O . VAL A 1 167 ? 8.788 -3.562 -11.689 1.00 97.06 167 VAL A O 1
ATOM 1310 N N . TYR A 1 168 ? 7.104 -2.617 -12.839 1.00 98.19 168 TYR A N 1
ATOM 1311 C CA . TYR A 1 168 ? 7.679 -1.271 -12.830 1.00 98.19 168 TYR A CA 1
ATOM 1312 C C . TYR A 1 168 ? 7.776 -0.695 -11.410 1.00 98.19 168 TYR A C 1
ATOM 1314 O O . TYR A 1 168 ? 8.830 -0.182 -11.031 1.00 98.19 168 TYR A O 1
ATOM 1322 N N . LEU A 1 169 ? 6.703 -0.799 -10.611 1.00 98.31 169 LEU A N 1
ATOM 1323 C CA . LEU A 1 169 ? 6.694 -0.296 -9.233 1.00 98.31 169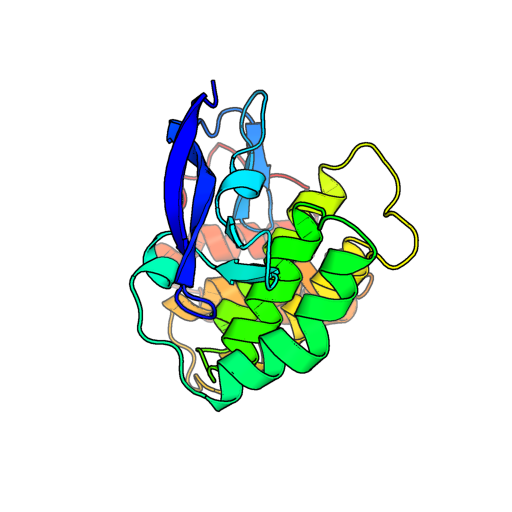 LEU A CA 1
ATOM 1324 C C . LEU A 1 169 ? 7.781 -0.954 -8.383 1.00 98.31 169 LEU A C 1
ATOM 1326 O O . LEU A 1 169 ? 8.410 -0.271 -7.587 1.00 98.31 169 LEU A O 1
ATOM 1330 N N . ILE A 1 170 ? 8.039 -2.251 -8.558 1.00 98.50 170 ILE A N 1
ATOM 1331 C CA . ILE A 1 170 ? 9.132 -2.944 -7.867 1.00 98.50 170 ILE A CA 1
ATOM 1332 C C . ILE A 1 170 ? 10.478 -2.275 -8.188 1.00 98.50 170 ILE A C 1
ATOM 1334 O O . ILE A 1 170 ? 11.234 -1.969 -7.265 1.00 98.50 170 ILE A O 1
ATOM 1338 N N . GLY A 1 171 ? 10.747 -1.969 -9.462 1.00 98.50 171 GLY A N 1
ATOM 1339 C CA . GLY A 1 171 ? 11.947 -1.229 -9.868 1.00 98.50 171 GLY A CA 1
ATOM 1340 C C . GLY A 1 171 ? 12.037 0.157 -9.228 1.00 98.50 171 GLY A C 1
ATOM 1341 O O . GLY A 1 171 ? 13.054 0.501 -8.624 1.00 98.50 171 GLY A O 1
ATOM 1342 N N . GLU A 1 172 ? 10.946 0.921 -9.267 1.00 98.44 172 GLU A N 1
ATOM 1343 C CA . GLU A 1 172 ? 10.893 2.257 -8.662 1.00 98.44 172 GLU A CA 1
ATOM 1344 C C . GLU A 1 172 ? 11.097 2.217 -7.140 1.00 98.44 172 GLU A C 1
ATOM 1346 O O . GLU A 1 172 ? 11.800 3.059 -6.576 1.00 98.44 172 GLU A O 1
ATOM 1351 N N . LEU A 1 173 ? 10.559 1.205 -6.458 1.00 98.50 173 LEU A N 1
ATOM 1352 C CA . LEU A 1 173 ? 10.751 1.035 -5.020 1.00 98.50 173 LEU A CA 1
ATOM 1353 C C . LEU A 1 173 ? 12.177 0.610 -4.662 1.00 98.50 173 LEU A C 1
ATOM 1355 O O . LEU A 1 173 ? 12.713 1.130 -3.682 1.00 98.50 173 LEU A O 1
ATOM 1359 N N . HIS A 1 174 ? 12.825 -0.261 -5.441 1.00 98.56 174 HIS A N 1
ATOM 1360 C CA . HIS A 1 174 ? 14.254 -0.550 -5.263 1.00 98.56 174 HIS A CA 1
ATOM 1361 C C . HIS A 1 174 ? 15.087 0.734 -5.398 1.00 98.56 174 HIS A C 1
ATOM 1363 O O . HIS A 1 174 ? 15.880 1.049 -4.510 1.00 98.56 174 HIS A O 1
ATOM 1369 N N . ARG A 1 175 ? 14.820 1.558 -6.422 1.00 97.88 175 ARG A N 1
ATOM 1370 C CA . ARG A 1 175 ? 15.513 2.840 -6.627 1.00 97.88 175 ARG A CA 1
ATOM 1371 C C . ARG A 1 175 ? 15.338 3.773 -5.427 1.00 97.88 175 ARG A C 1
ATOM 1373 O O . ARG A 1 175 ? 16.321 4.259 -4.871 1.00 97.88 175 ARG A O 1
ATOM 1380 N N . ARG A 1 176 ? 14.093 3.993 -4.987 1.00 96.44 176 ARG A N 1
ATOM 1381 C CA . ARG A 1 176 ? 13.767 4.896 -3.865 1.00 96.44 176 ARG A CA 1
ATOM 1382 C C . ARG A 1 176 ? 14.244 4.388 -2.505 1.00 96.44 176 ARG A C 1
ATOM 1384 O O . ARG A 1 176 ? 14.334 5.176 -1.568 1.00 96.44 176 ARG A O 1
ATOM 1391 N N . THR A 1 177 ? 14.538 3.095 -2.374 1.00 97.19 177 THR A N 1
ATOM 1392 C CA . THR A 1 177 ? 15.037 2.496 -1.124 1.00 97.19 177 THR A CA 1
ATOM 1393 C C . THR A 1 177 ? 16.556 2.296 -1.100 1.00 97.19 177 THR A C 1
ATOM 1395 O O . THR A 1 177 ? 17.077 1.819 -0.086 1.00 97.19 177 THR A O 1
ATOM 1398 N N . GLY A 1 178 ? 17.258 2.733 -2.156 1.00 96.31 178 GLY A N 1
ATOM 1399 C CA . GLY A 1 178 ? 18.721 2.778 -2.232 1.00 96.31 178 GLY A CA 1
ATOM 1400 C C . GLY A 1 178 ? 19.377 1.599 -2.954 1.00 96.31 178 GLY A C 1
ATOM 1401 O O . GLY A 1 178 ? 20.564 1.369 -2.749 1.00 96.31 178 GLY A O 1
ATOM 1402 N N . ASP A 1 179 ? 18.638 0.861 -3.785 1.00 97.44 179 ASP A N 1
ATOM 1403 C CA . ASP A 1 179 ? 19.129 -0.292 -4.552 1.00 97.44 179 ASP A CA 1
ATOM 1404 C C . ASP A 1 179 ? 18.965 -0.073 -6.074 1.00 97.44 179 ASP A C 1
ATOM 1406 O O . ASP A 1 179 ? 18.070 -0.639 -6.710 1.00 97.44 179 ASP A O 1
ATOM 1410 N N . PRO A 1 180 ? 19.797 0.791 -6.688 1.00 96.19 180 PRO A N 1
ATOM 1411 C CA . PRO A 1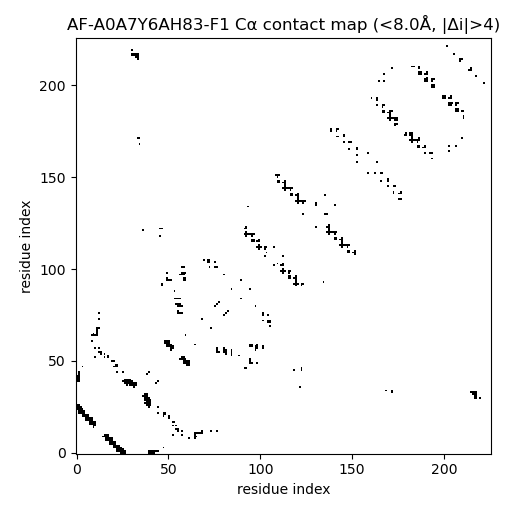 180 ? 19.690 1.114 -8.111 1.00 96.19 180 PRO A CA 1
ATOM 1412 C C . PRO A 1 180 ? 20.029 -0.075 -9.022 1.00 96.19 180 PRO A C 1
ATOM 1414 O O . PRO A 1 180 ? 19.481 -0.176 -10.117 1.00 96.19 180 PRO A O 1
ATOM 1417 N N . THR A 1 181 ? 20.888 -0.996 -8.574 1.00 97.62 181 THR A N 1
ATOM 1418 C CA . THR A 1 181 ? 21.276 -2.178 -9.354 1.00 97.62 181 THR A CA 1
ATOM 1419 C C . THR A 1 181 ? 20.087 -3.107 -9.564 1.00 97.62 181 THR A C 1
ATOM 1421 O O . THR A 1 181 ? 19.801 -3.493 -10.696 1.00 97.62 181 THR A O 1
ATOM 1424 N N . THR A 1 182 ? 19.344 -3.431 -8.503 1.00 98.25 182 THR A N 1
ATOM 1425 C CA . THR A 1 182 ? 18.137 -4.250 -8.656 1.00 98.25 182 THR A CA 1
ATOM 1426 C C . THR A 1 182 ? 17.039 -3.474 -9.382 1.00 98.25 182 THR A C 1
ATOM 1428 O O . THR A 1 182 ? 16.330 -4.052 -10.205 1.00 98.25 182 THR A O 1
ATOM 1431 N N . ALA A 1 183 ? 16.926 -2.160 -9.150 1.00 98.44 183 ALA A N 1
ATOM 1432 C CA . ALA A 1 183 ? 15.973 -1.310 -9.863 1.00 98.44 183 ALA A CA 1
ATOM 1433 C C . ALA A 1 183 ? 16.124 -1.410 -11.389 1.00 98.44 183 ALA A C 1
ATOM 1435 O O . ALA A 1 183 ? 15.136 -1.623 -12.093 1.00 98.44 183 ALA A O 1
ATOM 1436 N N . GLU A 1 184 ? 17.359 -1.332 -11.896 1.00 98.56 184 GLU A N 1
ATOM 1437 C CA . GLU A 1 184 ? 17.662 -1.445 -13.324 1.00 98.56 184 GLU A CA 1
ATOM 1438 C C . GLU A 1 184 ? 17.160 -2.768 -13.926 1.00 98.56 184 GLU A C 1
ATOM 1440 O O . GLU A 1 184 ? 16.547 -2.769 -14.998 1.00 98.56 184 GLU A O 1
ATOM 1445 N N . LEU A 1 185 ? 17.346 -3.890 -13.221 1.00 98.25 185 LEU A N 1
ATOM 1446 C CA . LEU A 1 185 ? 16.867 -5.204 -13.665 1.00 98.25 185 LEU A CA 1
ATOM 1447 C C . LEU A 1 185 ? 15.340 -5.222 -13.836 1.00 98.25 185 LEU A C 1
ATOM 1449 O O . LEU A 1 185 ? 14.829 -5.718 -14.844 1.00 98.25 185 LEU A O 1
ATOM 1453 N N . TRP A 1 186 ? 14.604 -4.645 -12.885 1.00 98.12 186 TRP A N 1
ATOM 1454 C CA . TRP A 1 186 ? 13.140 -4.578 -12.931 1.00 98.12 186 TRP A CA 1
ATOM 1455 C C . TRP A 1 186 ? 12.617 -3.608 -13.994 1.00 98.12 186 TRP A C 1
ATOM 1457 O O . TRP A 1 186 ? 11.626 -3.907 -14.671 1.00 98.12 186 TRP A O 1
ATOM 1467 N N . PHE A 1 187 ? 13.303 -2.486 -14.221 1.00 98.56 187 PHE A N 1
ATOM 1468 C CA . PHE A 1 187 ? 12.975 -1.593 -15.330 1.00 98.56 187 PHE A CA 1
ATOM 1469 C C . PHE A 1 187 ? 13.201 -2.272 -16.682 1.00 98.56 187 PHE A C 1
ATOM 1471 O O . PHE A 1 187 ? 12.307 -2.246 -17.527 1.00 98.56 187 PHE A O 1
ATOM 1478 N N . ASN A 1 188 ? 14.327 -2.965 -16.873 1.00 98.38 188 ASN A N 1
ATOM 1479 C CA . ASN A 1 188 ? 14.601 -3.729 -18.095 1.00 9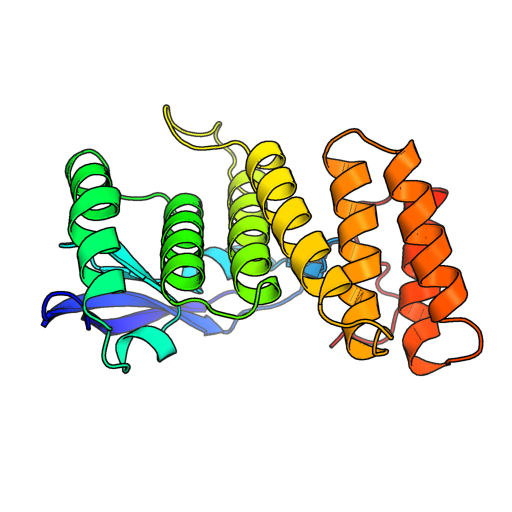8.38 188 ASN A CA 1
ATOM 1480 C C . ASN A 1 188 ? 13.568 -4.840 -18.328 1.00 98.38 188 ASN A C 1
ATOM 1482 O O . ASN A 1 188 ? 13.108 -5.030 -19.458 1.00 98.38 188 ASN A O 1
ATOM 1486 N N . ARG A 1 189 ? 13.142 -5.527 -17.261 1.00 96.06 189 ARG A N 1
ATOM 1487 C CA . ARG A 1 189 ? 12.060 -6.519 -17.319 1.00 96.06 189 ARG A CA 1
ATOM 1488 C C . ARG A 1 189 ? 10.743 -5.896 -17.780 1.00 96.06 189 ARG A C 1
ATOM 1490 O O . ARG A 1 189 ? 10.094 -6.452 -18.660 1.00 96.06 189 ARG A O 1
ATOM 1497 N N . THR A 1 190 ? 10.381 -4.733 -17.236 1.00 96.88 190 THR A N 1
ATOM 1498 C CA . THR A 1 190 ? 9.185 -3.981 -17.652 1.00 96.88 190 THR A CA 1
ATOM 1499 C C . THR A 1 190 ? 9.263 -3.600 -19.129 1.00 96.88 190 THR A C 1
ATOM 1501 O O . THR A 1 190 ? 8.322 -3.840 -19.877 1.00 96.88 190 THR A O 1
ATOM 1504 N N . ILE A 1 191 ? 10.395 -3.034 -19.559 1.00 97.12 191 ILE A N 1
ATOM 1505 C CA . ILE A 1 191 ? 10.621 -2.596 -20.942 1.00 97.12 191 ILE A CA 1
ATOM 1506 C C . ILE A 1 191 ? 10.478 -3.764 -21.918 1.00 97.12 191 ILE A C 1
ATOM 1508 O O . ILE A 1 191 ? 9.814 -3.619 -22.938 1.00 97.12 191 ILE A O 1
ATOM 1512 N N . THR A 1 192 ? 11.092 -4.903 -21.594 1.00 95.94 192 THR A N 1
ATOM 1513 C CA . THR A 1 192 ? 11.079 -6.101 -22.443 1.00 95.94 192 THR A CA 1
ATOM 1514 C C . THR A 1 192 ? 9.679 -6.698 -22.537 1.00 95.94 192 THR A C 1
ATOM 1516 O O . THR A 1 192 ? 9.232 -7.037 -23.624 1.00 95.94 192 THR A O 1
ATOM 1519 N N . ALA A 1 193 ? 8.963 -6.805 -21.415 1.00 92.62 193 ALA A N 1
ATOM 1520 C CA . ALA A 1 193 ? 7.620 -7.382 -21.401 1.00 92.62 193 ALA A CA 1
ATOM 1521 C C . ALA A 1 193 ? 6.566 -6.479 -22.065 1.00 92.62 193 ALA A C 1
ATOM 1523 O O . ALA A 1 193 ? 5.581 -6.974 -22.597 1.00 92.62 193 ALA A O 1
ATOM 1524 N N . ALA A 1 194 ? 6.779 -5.163 -22.056 1.00 93.50 194 ALA A N 1
ATOM 1525 C CA . ALA A 1 194 ? 5.923 -4.198 -22.737 1.00 93.50 194 ALA A CA 1
ATOM 1526 C C . ALA A 1 194 ? 6.242 -4.038 -24.237 1.00 93.50 194 ALA A C 1
ATOM 1528 O O . ALA A 1 194 ? 5.548 -3.282 -24.925 1.00 93.50 194 ALA A O 1
ATOM 1529 N N . ASP A 1 195 ? 7.299 -4.683 -24.743 1.00 92.56 195 ASP A N 1
ATOM 1530 C CA . ASP A 1 195 ? 7.742 -4.510 -26.124 1.00 92.56 195 ASP A CA 1
ATOM 1531 C C . ASP A 1 195 ? 6.673 -4.972 -27.124 1.00 92.56 195 ASP A C 1
ATOM 1533 O O . ASP A 1 195 ? 5.977 -5.965 -26.923 1.00 92.56 195 ASP A O 1
ATOM 1537 N N . GLY A 1 196 ? 6.495 -4.203 -28.196 1.00 88.81 196 GLY A N 1
ATOM 1538 C CA . GLY A 1 196 ? 5.469 -4.469 -29.206 1.00 88.81 196 GLY A CA 1
ATOM 1539 C C . GLY A 1 196 ? 4.010 -4.254 -28.767 1.00 88.81 196 GLY A C 1
ATOM 1540 O O . GLY A 1 196 ? 3.133 -4.363 -29.622 1.00 88.81 196 GLY A O 1
ATOM 1541 N N . ASN A 1 197 ? 3.720 -3.900 -27.505 1.00 91.06 197 ASN A N 1
ATOM 1542 C CA . ASN A 1 197 ? 2.360 -3.605 -27.034 1.00 91.06 197 ASN A CA 1
ATOM 1543 C C . ASN A 1 197 ? 2.109 -2.080 -26.937 1.00 91.06 197 ASN A C 1
ATOM 1545 O O . ASN A 1 197 ? 2.582 -1.428 -25.999 1.00 91.06 197 ASN A O 1
ATOM 1549 N N . PRO A 1 198 ? 1.315 -1.475 -27.848 1.00 90.75 198 PRO A N 1
ATOM 1550 C CA . PRO A 1 198 ? 1.057 -0.033 -27.845 1.00 90.75 198 PRO A CA 1
ATOM 1551 C C . PRO A 1 198 ? 0.384 0.487 -26.567 1.00 90.75 198 PRO A C 1
ATOM 1553 O O . PRO A 1 198 ? 0.605 1.640 -26.195 1.00 90.75 198 PRO A O 1
ATOM 1556 N N . ASN A 1 199 ? -0.399 -0.346 -25.872 1.00 89.94 199 ASN A N 1
ATOM 1557 C CA . ASN A 1 199 ? -1.068 0.042 -24.626 1.00 89.94 199 ASN A CA 1
ATOM 1558 C C . ASN A 1 199 ? -0.078 0.178 -23.458 1.00 89.94 199 ASN A C 1
ATOM 1560 O O . ASN A 1 199 ? -0.353 0.893 -22.498 1.00 89.94 199 ASN A O 1
ATOM 1564 N N . LEU A 1 200 ? 1.090 -0.462 -23.556 1.00 92.94 200 LEU A N 1
ATOM 1565 C CA . LEU A 1 200 ? 2.137 -0.450 -22.533 1.00 92.94 200 LEU A CA 1
ATOM 1566 C C . LEU A 1 200 ? 3.314 0.467 -22.892 1.00 92.94 200 LEU A C 1
ATOM 1568 O O . LEU A 1 200 ? 4.244 0.624 -22.099 1.00 92.94 200 LEU A O 1
ATOM 1572 N N . ALA A 1 201 ? 3.270 1.130 -24.050 1.00 92.62 201 ALA A N 1
ATOM 1573 C CA . ALA A 1 201 ? 4.349 1.994 -24.525 1.00 92.62 201 ALA A CA 1
ATOM 1574 C C . ALA A 1 201 ? 4.697 3.115 -23.528 1.00 92.62 201 ALA A C 1
ATOM 1576 O O . ALA A 1 201 ? 5.872 3.442 -23.342 1.00 92.62 201 ALA A O 1
ATOM 1577 N N . GLN A 1 202 ? 3.693 3.677 -22.845 1.00 92.44 202 GLN A N 1
ATOM 1578 C CA . GLN A 1 202 ? 3.911 4.692 -21.809 1.00 92.44 202 GLN A CA 1
ATOM 1579 C C . GLN A 1 202 ? 4.624 4.124 -20.579 1.00 92.44 202 GLN A C 1
ATOM 1581 O O . GLN A 1 202 ? 5.532 4.766 -20.057 1.00 92.44 202 GLN A O 1
ATOM 1586 N N . LEU A 1 203 ? 4.269 2.908 -20.155 1.00 95.56 203 LEU A N 1
ATOM 1587 C CA . LEU A 1 203 ? 4.931 2.212 -19.053 1.00 95.56 203 LEU A CA 1
ATOM 1588 C C . LEU A 1 203 ? 6.388 1.888 -19.389 1.00 95.56 203 LEU A C 1
ATOM 1590 O O . LEU A 1 203 ? 7.275 2.162 -18.585 1.00 95.56 203 LEU A O 1
ATOM 1594 N N . ALA A 1 204 ? 6.657 1.404 -20.604 1.00 96.31 204 ALA A N 1
ATOM 1595 C CA . ALA A 1 204 ? 8.019 1.168 -21.077 1.00 96.31 204 ALA A CA 1
ATOM 1596 C C . ALA A 1 204 ? 8.841 2.467 -21.160 1.00 96.31 204 ALA A C 1
ATOM 1598 O O . ALA A 1 204 ? 10.023 2.485 -20.819 1.00 96.31 204 ALA A O 1
ATOM 1599 N N . SER A 1 205 ? 8.226 3.568 -21.605 1.00 95.81 205 SER A N 1
ATOM 1600 C CA . SER A 1 205 ? 8.868 4.888 -21.622 1.00 95.81 205 SER A CA 1
ATOM 1601 C C . SER A 1 205 ? 9.190 5.380 -20.213 1.00 95.81 205 SER A C 1
ATOM 1603 O O . SER A 1 205 ? 10.278 5.902 -19.988 1.00 95.81 205 SER A O 1
ATOM 1605 N N . LEU A 1 206 ? 8.268 5.199 -19.267 1.00 97.19 206 LEU A N 1
ATOM 1606 C CA . LEU A 1 206 ? 8.464 5.590 -17.876 1.00 97.19 206 LEU A CA 1
ATOM 1607 C C . LEU A 1 206 ? 9.559 4.747 -17.203 1.00 97.19 206 LEU A C 1
ATOM 1609 O O . LEU A 1 206 ? 10.402 5.296 -16.502 1.00 97.19 206 LEU A O 1
ATOM 1613 N N . ALA A 1 207 ? 9.603 3.439 -17.474 1.00 98.00 207 ALA A N 1
ATOM 1614 C CA . ALA A 1 207 ? 10.669 2.553 -17.010 1.00 98.00 207 ALA A CA 1
ATOM 1615 C C . ALA A 1 207 ? 12.048 2.980 -17.543 1.00 98.00 207 ALA A C 1
ATOM 1617 O O . ALA A 1 207 ? 13.003 3.038 -16.774 1.00 98.00 207 ALA A O 1
ATOM 1618 N N . ARG A 1 208 ? 12.153 3.341 -18.833 1.00 97.88 208 ARG A N 1
ATOM 1619 C CA . ARG A 1 208 ? 13.389 3.906 -19.411 1.00 97.88 208 ARG A CA 1
ATOM 1620 C C . ARG A 1 208 ? 13.795 5.206 -18.722 1.00 97.88 208 ARG A C 1
ATOM 1622 O O . ARG A 1 208 ? 14.945 5.342 -18.326 1.00 97.88 208 ARG A O 1
ATOM 1629 N N . GLN A 1 209 ? 12.845 6.122 -18.526 1.00 97.19 209 GLN A N 1
ATOM 1630 C CA . GLN A 1 209 ? 13.095 7.379 -17.822 1.00 97.19 209 GLN A CA 1
ATOM 1631 C C . GLN A 1 209 ? 13.646 7.125 -16.414 1.00 97.19 209 GLN A C 1
ATOM 1633 O O . GLN A 1 209 ? 14.702 7.645 -16.084 1.00 97.19 209 GLN A O 1
ATOM 1638 N N . GLN A 1 210 ? 12.982 6.301 -15.599 1.00 97.81 210 GLN A N 1
ATOM 1639 C CA . GLN A 1 210 ? 13.420 6.063 -14.218 1.00 97.81 210 GLN A CA 1
ATOM 1640 C C . GLN A 1 210 ? 14.729 5.281 -14.100 1.00 97.81 210 GLN A C 1
ATOM 1642 O O . GLN A 1 210 ? 15.444 5.442 -13.110 1.00 97.81 210 GLN A O 1
ATOM 1647 N N . ARG A 1 211 ? 15.063 4.468 -15.106 1.00 97.88 211 ARG A N 1
ATOM 1648 C CA . ARG A 1 211 ? 16.358 3.793 -15.200 1.00 97.88 211 ARG A CA 1
ATOM 1649 C C . ARG A 1 211 ? 17.490 4.771 -15.530 1.00 97.88 211 ARG A C 1
ATOM 1651 O O . ARG A 1 211 ? 18.527 4.721 -14.880 1.00 97.88 211 ARG A O 1
ATOM 1658 N N . ASP A 1 212 ? 17.289 5.641 -16.521 1.00 97.06 212 ASP A N 1
ATOM 1659 C CA . ASP A 1 212 ? 18.373 6.431 -17.125 1.00 97.06 212 ASP A CA 1
ATOM 1660 C C . ASP A 1 212 ? 18.515 7.834 -16.504 1.00 97.06 212 ASP A C 1
ATOM 1662 O O . ASP A 1 212 ? 19.625 8.326 -16.300 1.00 97.06 212 ASP A O 1
ATOM 1666 N N . ALA A 1 213 ? 17.393 8.491 -16.205 1.00 96.88 213 ALA A N 1
ATOM 1667 C CA . ALA A 1 213 ? 17.316 9.852 -15.677 1.00 96.88 213 ALA A CA 1
ATOM 1668 C C . ALA A 1 213 ? 16.070 9.991 -14.776 1.00 96.88 213 ALA A C 1
ATOM 1670 O O . ALA A 1 213 ? 15.022 10.467 -15.230 1.00 96.88 213 ALA A O 1
ATOM 1671 N N . PRO A 1 214 ? 16.143 9.519 -13.517 1.00 96.56 214 PRO A N 1
ATOM 1672 C CA . PRO A 1 214 ? 14.987 9.457 -12.639 1.00 96.56 214 PRO A CA 1
ATOM 1673 C C . PRO A 1 214 ? 14.458 10.842 -12.277 1.00 96.56 214 PRO A C 1
ATOM 1675 O O . PRO A 1 214 ? 15.204 11.752 -11.928 1.00 96.56 214 PRO A O 1
ATOM 1678 N N . GLU A 1 215 ? 13.137 10.949 -12.290 1.00 96.62 215 GLU A N 1
ATOM 1679 C CA . GLU A 1 215 ? 12.373 12.148 -11.936 1.00 96.62 215 GLU A CA 1
ATOM 1680 C C . GLU A 1 215 ? 11.352 11.792 -10.854 1.00 96.62 215 GLU A C 1
ATOM 1682 O O . GLU A 1 215 ? 11.016 10.622 -10.696 1.00 96.62 215 GLU A O 1
ATOM 1687 N N . GLU A 1 216 ? 10.802 12.777 -10.142 1.00 94.38 216 GLU A N 1
ATOM 1688 C CA . GLU A 1 216 ? 9.727 12.517 -9.164 1.00 94.38 216 GLU A CA 1
ATOM 1689 C C . GLU A 1 216 ? 8.344 12.391 -9.826 1.00 94.38 216 GLU A C 1
ATOM 1691 O O . GLU A 1 216 ? 7.469 11.679 -9.331 1.00 94.38 216 GLU A O 1
ATOM 1696 N N . PHE A 1 217 ? 8.121 13.087 -10.944 1.00 94.94 217 PHE A N 1
ATOM 1697 C CA . PHE A 1 217 ? 6.808 13.197 -11.581 1.00 94.94 217 PHE A CA 1
ATOM 1698 C C . PHE A 1 217 ? 6.775 12.562 -12.967 1.00 94.94 217 PHE A C 1
ATOM 1700 O O . PHE A 1 217 ? 7.719 12.652 -13.751 1.00 94.94 217 PHE A O 1
ATOM 1707 N N . ILE A 1 218 ? 5.630 11.962 -13.292 1.00 93.69 218 ILE A N 1
ATOM 1708 C CA . ILE A 1 218 ? 5.350 11.461 -14.633 1.00 93.69 218 ILE A CA 1
ATOM 1709 C C . ILE A 1 218 ? 5.124 12.662 -15.574 1.00 93.69 218 ILE A C 1
ATOM 1711 O O . ILE A 1 218 ? 4.336 13.558 -15.240 1.00 93.69 218 ILE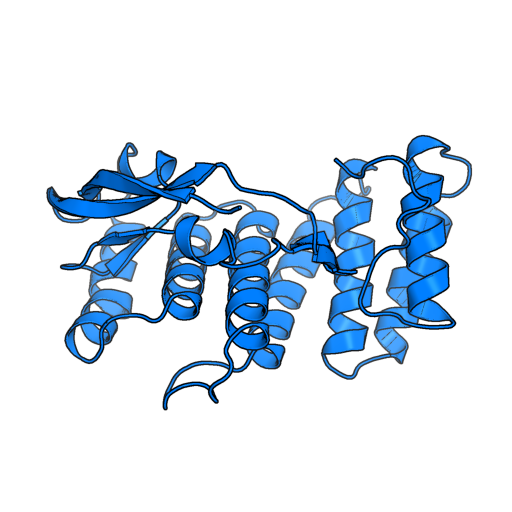 A O 1
ATOM 1715 N N . PRO A 1 219 ? 5.758 12.703 -16.763 1.00 86.69 219 PRO A N 1
ATOM 1716 C CA . PRO A 1 219 ? 5.583 13.801 -17.710 1.00 86.69 219 PRO A CA 1
ATOM 1717 C C . PRO A 1 219 ? 4.122 13.996 -18.143 1.00 86.69 219 PRO A C 1
ATOM 1719 O O . PRO A 1 219 ? 3.446 13.059 -18.579 1.00 86.69 219 PRO A O 1
ATOM 1722 N N . ARG A 1 220 ? 3.644 15.249 -18.100 1.00 70.50 220 ARG A N 1
ATOM 1723 C CA . ARG A 1 220 ? 2.246 15.626 -18.418 1.00 70.50 220 ARG A CA 1
ATOM 1724 C C . ARG A 1 220 ? 1.849 15.417 -19.887 1.00 70.50 220 ARG A C 1
ATOM 1726 O O . ARG A 1 220 ? 0.680 15.564 -20.220 1.00 70.50 220 ARG A O 1
ATOM 1733 N N . THR A 1 221 ? 2.799 15.102 -20.764 1.00 63.31 221 THR A N 1
ATOM 1734 C CA . THR A 1 221 ? 2.574 14.822 -22.192 1.00 63.31 221 THR A CA 1
ATOM 1735 C C . THR A 1 221 ? 2.040 13.410 -22.456 1.00 63.31 221 THR A C 1
ATOM 1737 O O . THR A 1 221 ? 1.619 13.116 -23.574 1.00 63.31 221 THR A O 1
ATOM 1740 N N . SER A 1 222 ? 2.008 12.541 -21.442 1.00 53.66 222 SER A N 1
ATOM 1741 C CA . SER A 1 222 ? 1.376 11.224 -21.528 1.00 53.66 222 SER A CA 1
ATOM 1742 C C . SER A 1 222 ? -0.153 11.354 -21.413 1.00 53.66 222 SER A C 1
ATOM 1744 O O . SER A 1 222 ? -0.662 11.991 -20.490 1.00 53.66 222 SER A O 1
ATOM 1746 N N . ARG A 1 223 ? -0.911 10.792 -22.374 1.00 47.12 223 ARG A N 1
ATOM 1747 C CA . ARG A 1 223 ? -2.375 10.602 -22.242 1.00 47.12 223 ARG A CA 1
ATOM 1748 C C . ARG A 1 223 ? -2.671 10.010 -20.859 1.00 47.12 223 ARG A C 1
ATOM 1750 O O . ARG A 1 223 ? -1.922 9.141 -20.435 1.00 47.12 223 ARG A O 1
ATOM 1757 N N . GLN A 1 224 ? -3.721 10.508 -20.198 1.00 42.50 224 GLN A N 1
ATOM 1758 C CA . GLN A 1 224 ? -4.089 10.178 -18.814 1.00 42.50 224 GLN A CA 1
ATOM 1759 C C . GLN A 1 224 ? -3.904 8.686 -18.507 1.00 42.50 224 GLN A C 1
ATOM 1761 O O . GLN A 1 224 ? -4.513 7.839 -19.158 1.00 42.50 224 GLN A O 1
ATOM 1766 N N . TRP A 1 225 ? -3.054 8.406 -17.518 1.00 47.88 225 TRP A N 1
ATOM 1767 C CA . TRP A 1 225 ? -2.901 7.086 -16.917 1.00 47.88 225 TRP A CA 1
ATOM 1768 C C . TRP A 1 225 ? -4.220 6.689 -16.235 1.00 47.88 225 TRP A C 1
ATOM 1770 O O . TRP A 1 225 ? -4.870 7.580 -15.675 1.00 47.88 225 TRP A O 1
ATOM 1780 N N . PRO A 1 226 ? -4.632 5.411 -16.310 1.00 40.56 226 PRO A N 1
ATOM 1781 C CA . PRO A 1 226 ? -5.824 4.921 -15.620 1.00 40.56 226 PRO A CA 1
ATOM 1782 C C . PRO A 1 226 ? -5.730 5.069 -14.094 1.00 40.56 226 PRO A C 1
ATOM 1784 O O . PRO A 1 226 ? -4.604 5.012 -13.546 1.00 40.56 226 PRO A O 1
#